Protein AF-A0A537GE78-F1 (afdb_monomer_lite)

Sequence (354 aa):
MATFVQSIPETVDPCTASPIGCSPSSPFVTCTGSITSPYSGDVIVPINGACTITAPASVHNVFVMTGANLTVVGATINGDLIGNYSQSITLRNANVYGWTGLYNVQATSISGSSLNTSGNLSISHDGCCSAMYGGGRGSFAMTNSTVTGQIENEVGHQTFFVGNHVTGRLEVESADQGSIIGNTVGSLDLDQNGVVVIASNTVNGIAKYGTNGWCGTGYNVILGGTQGICVGNVEVDVENTGSIPVKFVSAYMTNIPLAGNPSWQLASGHQVQCGAILSLTCSQLPIIIPVGDMAQITMGWTPPASSFPLPWNYIYFIFVSSHANFVDGYLYFSVGLGLPMQSRLENRICPPCW

Structure (mmCIF, N/CA/C/O backbone):
data_AF-A0A537GE78-F1
#
_entry.id   AF-A0A537GE78-F1
#
loop_
_atom_site.group_PDB
_atom_site.id
_atom_site.type_symbol
_atom_site.label_atom_id
_atom_site.label_alt_id
_atom_site.label_comp_id
_atom_site.label_asym_id
_atom_site.label_entity_id
_atom_site.label_seq_id
_atom_site.pdbx_PDB_ins_code
_atom_site.Cartn_x
_atom_site.Cartn_y
_atom_site.Cartn_z
_atom_site.occupancy
_atom_site.B_iso_or_equiv
_atom_site.auth_seq_id
_atom_site.auth_comp_id
_atom_site.auth_asym_id
_atom_site.auth_atom_id
_atom_site.pdbx_PDB_model_num
ATOM 1 N N . MET A 1 1 ? 17.482 -12.019 -12.889 1.00 28.39 1 MET A N 1
ATOM 2 C CA . MET A 1 1 ? 16.761 -11.762 -11.620 1.00 28.39 1 MET A CA 1
ATOM 3 C C . MET A 1 1 ? 16.759 -10.255 -11.450 1.00 28.39 1 MET A C 1
ATOM 5 O O . MET A 1 1 ? 17.837 -9.695 -11.500 1.00 28.39 1 MET A O 1
ATOM 9 N N . ALA A 1 2 ? 15.605 -9.584 -11.361 1.00 31.11 2 ALA A N 1
ATOM 10 C CA . ALA A 1 2 ? 15.611 -8.131 -11.173 1.00 31.11 2 ALA A CA 1
ATOM 11 C C . ALA A 1 2 ? 16.195 -7.823 -9.787 1.00 31.11 2 ALA A C 1
ATOM 13 O O . ALA A 1 2 ? 15.624 -8.245 -8.779 1.00 31.11 2 ALA A O 1
ATOM 14 N N . THR A 1 3 ? 17.350 -7.165 -9.732 1.00 36.16 3 THR A N 1
ATOM 15 C CA . THR A 1 3 ? 17.939 -6.696 -8.480 1.00 36.16 3 THR A CA 1
ATOM 16 C C . THR A 1 3 ? 17.330 -5.334 -8.177 1.00 36.16 3 THR A C 1
ATOM 18 O O . THR A 1 3 ? 17.593 -4.339 -8.844 1.00 36.16 3 THR A O 1
ATOM 21 N N . PHE A 1 4 ? 16.413 -5.304 -7.213 1.00 44.06 4 PHE A N 1
ATOM 22 C CA . PHE A 1 4 ? 15.790 -4.064 -6.766 1.00 44.06 4 PHE A CA 1
ATOM 23 C C . PHE A 1 4 ? 16.822 -3.210 -6.024 1.00 44.06 4 PHE A C 1
ATOM 25 O O . PHE A 1 4 ? 17.686 -3.745 -5.323 1.00 44.06 4 PHE A O 1
ATOM 32 N N . VAL A 1 5 ? 16.739 -1.884 -6.183 1.00 43.09 5 VAL A N 1
ATOM 33 C CA . VAL A 1 5 ? 17.577 -0.939 -5.433 1.00 43.09 5 VAL A CA 1
ATOM 34 C C . VAL A 1 5 ? 17.447 -1.266 -3.949 1.00 43.09 5 VAL A C 1
ATOM 36 O O . VAL A 1 5 ? 16.336 -1.378 -3.433 1.00 43.09 5 VAL A O 1
ATOM 39 N N . GLN A 1 6 ? 18.584 -1.449 -3.272 1.00 43.94 6 GLN A N 1
ATOM 40 C CA . GLN A 1 6 ? 18.608 -1.668 -1.833 1.00 43.94 6 GLN A CA 1
ATOM 41 C C . GLN A 1 6 ? 17.884 -0.496 -1.167 1.00 43.94 6 GLN A C 1
ATOM 43 O O . GLN A 1 6 ? 18.354 0.637 -1.255 1.00 43.94 6 GLN A O 1
ATOM 48 N N . SER A 1 7 ? 16.741 -0.779 -0.535 1.00 46.91 7 SER A N 1
ATOM 49 C CA . SER A 1 7 ? 16.023 0.208 0.269 1.00 46.91 7 SER A CA 1
ATOM 50 C C . SER A 1 7 ? 17.017 0.879 1.220 1.00 46.91 7 SER A C 1
ATOM 52 O O . SER A 1 7 ? 17.794 0.187 1.888 1.00 46.91 7 SER A O 1
ATOM 54 N N . ILE A 1 8 ? 17.029 2.211 1.222 1.00 52.94 8 ILE A N 1
ATOM 55 C CA . ILE A 1 8 ? 17.643 3.048 2.252 1.00 52.94 8 ILE A CA 1
ATOM 56 C C . ILE A 1 8 ? 16.473 3.438 3.155 1.00 52.94 8 ILE A C 1
ATOM 58 O O . ILE A 1 8 ? 15.866 4.472 2.885 1.00 52.94 8 ILE A O 1
ATOM 62 N N . PRO A 1 9 ? 16.053 2.582 4.106 1.00 53.72 9 PRO A N 1
ATOM 63 C CA . PRO A 1 9 ? 14.810 2.808 4.827 1.00 53.72 9 PRO A CA 1
ATOM 64 C C . PRO A 1 9 ? 14.870 4.166 5.509 1.00 53.72 9 PRO A C 1
ATOM 66 O O . PRO A 1 9 ? 15.888 4.465 6.153 1.00 53.72 9 PRO A O 1
ATOM 69 N N . GLU A 1 10 ? 13.796 4.945 5.439 1.00 59.66 10 GLU A N 1
ATOM 70 C CA . GLU A 1 10 ? 13.580 5.915 6.498 1.00 59.66 10 GLU A CA 1
ATOM 71 C C . GLU A 1 10 ? 13.459 5.168 7.841 1.00 59.66 10 GLU A C 1
ATOM 73 O O . GLU A 1 10 ? 13.210 3.955 7.921 1.00 59.66 10 GLU A O 1
ATOM 78 N N . THR A 1 11 ? 13.783 5.856 8.935 1.00 65.56 11 THR A N 1
ATOM 79 C CA . THR A 1 11 ? 13.764 5.231 10.257 1.00 65.56 11 THR A CA 1
ATOM 80 C C . THR A 1 11 ? 12.320 4.913 10.627 1.00 65.56 11 THR A C 1
ATOM 82 O O . THR A 1 11 ? 11.545 5.814 10.909 1.00 65.56 11 THR A O 1
ATOM 85 N N . VAL A 1 12 ? 11.969 3.624 10.664 1.00 76.00 12 VAL A N 1
ATOM 86 C CA . VAL A 1 12 ? 10.661 3.173 11.162 1.00 76.00 12 VAL A CA 1
ATOM 87 C C . VAL A 1 12 ? 10.503 3.622 12.610 1.00 76.00 12 VAL A C 1
ATOM 89 O O . VAL A 1 12 ? 11.295 3.232 13.479 1.00 76.00 12 VAL A O 1
ATOM 92 N N . ASP A 1 13 ? 9.457 4.396 12.877 1.00 78.88 13 ASP A N 1
ATOM 93 C CA . ASP A 1 13 ? 9.201 4.915 14.206 1.00 78.88 13 ASP A CA 1
ATOM 94 C C . ASP A 1 13 ? 8.871 3.777 15.180 1.00 78.88 13 ASP A C 1
ATOM 96 O O . ASP A 1 13 ? 8.104 2.854 14.869 1.00 78.88 13 ASP A O 1
ATOM 100 N N . PRO A 1 14 ? 9.431 3.802 16.402 1.00 84.06 14 PRO A N 1
ATOM 101 C CA . PRO A 1 14 ? 9.004 2.880 17.433 1.00 84.06 14 PRO A CA 1
ATOM 102 C C . PRO A 1 14 ? 7.587 3.250 17.869 1.00 84.06 14 PRO A C 1
ATOM 104 O O . PRO A 1 14 ? 7.227 4.419 17.941 1.00 84.06 14 PRO A O 1
ATOM 107 N N . CYS A 1 15 ? 6.806 2.264 18.304 1.00 85.06 15 CYS A N 1
ATOM 108 C CA . CYS A 1 15 ? 5.470 2.521 18.841 1.00 85.06 15 CYS A CA 1
ATOM 109 C C . CYS A 1 15 ? 5.464 3.519 20.026 1.00 85.06 15 CYS A C 1
ATOM 111 O O . CYS A 1 15 ? 4.465 4.182 20.282 1.00 85.06 15 CYS A O 1
ATOM 113 N N . THR A 1 16 ? 6.584 3.692 20.736 1.00 82.94 16 THR A N 1
ATOM 114 C CA . THR A 1 16 ? 6.727 4.720 21.782 1.00 82.94 16 THR A CA 1
ATOM 115 C C . THR A 1 16 ? 6.693 6.158 21.256 1.00 82.94 16 THR A C 1
ATOM 117 O O . THR A 1 16 ? 6.576 7.073 22.063 1.00 82.94 16 THR A O 1
ATOM 120 N N . ALA A 1 17 ? 6.808 6.365 19.942 1.00 72.88 17 ALA A N 1
ATOM 121 C CA . ALA A 1 17 ? 6.552 7.647 19.290 1.00 72.88 17 ALA A CA 1
ATOM 122 C C . ALA A 1 17 ? 5.046 7.972 19.219 1.00 72.88 17 ALA A C 1
ATOM 124 O O . ALA A 1 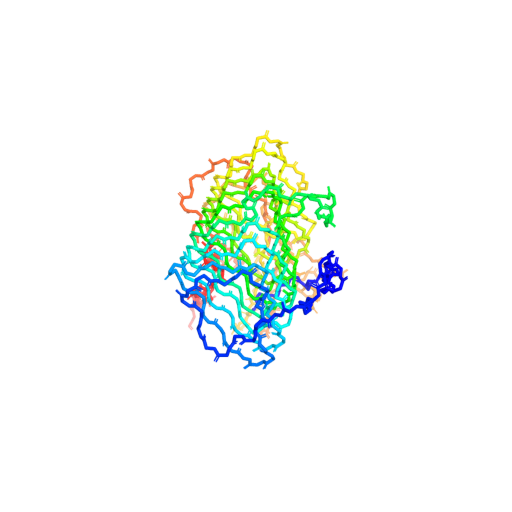17 ? 4.680 9.131 19.044 1.00 72.88 17 ALA A O 1
ATOM 125 N N . SER A 1 18 ? 4.171 6.975 19.412 1.00 74.81 18 SER A N 1
ATOM 126 C CA . SER A 1 18 ? 2.726 7.179 19.514 1.00 74.81 18 SER A CA 1
ATOM 127 C C . SER A 1 18 ? 2.382 8.064 20.719 1.00 74.81 18 SER A C 1
ATOM 129 O O . SER A 1 18 ? 2.792 7.746 21.842 1.00 74.81 18 SER A O 1
ATOM 131 N N . PRO A 1 19 ? 1.544 9.101 20.553 1.00 67.88 19 PRO A N 1
ATOM 132 C CA . PRO A 1 19 ? 1.126 9.966 21.657 1.00 67.88 19 PRO A CA 1
ATOM 133 C C . PRO A 1 19 ? 0.269 9.242 22.705 1.00 67.88 19 PRO A C 1
ATOM 135 O O . PRO A 1 19 ? 0.183 9.701 23.843 1.00 67.88 19 PRO A O 1
ATOM 138 N N . ILE A 1 20 ? -0.338 8.107 22.350 1.00 75.06 20 ILE A N 1
ATOM 139 C CA . ILE A 1 20 ? -1.144 7.281 23.264 1.00 75.06 20 ILE A CA 1
ATOM 140 C C . ILE A 1 20 ? -0.394 6.042 23.778 1.00 75.06 20 ILE A C 1
ATOM 142 O O . ILE A 1 20 ? -0.922 5.284 24.592 1.00 75.06 20 ILE A O 1
ATOM 146 N N . GLY A 1 21 ? 0.848 5.839 23.328 1.00 83.19 21 GLY A N 1
ATOM 147 C CA . GLY A 1 21 ? 1.692 4.712 23.708 1.00 83.19 21 GLY A CA 1
ATOM 148 C C . GLY A 1 21 ? 1.269 3.362 23.113 1.00 83.19 21 GLY A C 1
ATOM 149 O O . GLY A 1 21 ? 0.445 3.269 22.206 1.00 83.19 21 GLY A O 1
ATOM 150 N N . CYS A 1 22 ? 1.881 2.294 23.633 1.00 85.38 22 CYS A N 1
ATOM 151 C CA . CYS A 1 22 ? 1.780 0.928 23.091 1.00 85.38 22 CYS A CA 1
ATOM 152 C C . CYS A 1 22 ? 0.918 -0.027 23.909 1.00 85.38 22 CYS A C 1
ATOM 154 O O . CYS A 1 22 ? 0.794 -1.198 23.552 1.00 85.38 22 CYS A O 1
ATOM 156 N N . SER A 1 23 ? 0.386 0.448 25.029 1.00 85.62 23 SER A N 1
ATOM 157 C CA . SER A 1 23 ? -0.327 -0.372 25.998 1.00 85.62 23 SER A CA 1
ATOM 158 C C . SER A 1 23 ? -1.503 0.418 26.560 1.00 85.62 23 SER A C 1
ATOM 160 O O . SER A 1 23 ? -1.345 1.611 26.827 1.00 85.62 23 SER A O 1
ATOM 162 N N . PRO A 1 24 ? -2.648 -0.235 26.809 1.00 87.06 24 PRO A N 1
ATOM 163 C CA . PRO A 1 24 ? -3.790 0.423 27.422 1.00 87.06 24 PRO A CA 1
ATOM 164 C C . PRO A 1 24 ? -3.502 0.818 28.868 1.00 87.06 24 PRO A C 1
ATOM 166 O O . PRO A 1 24 ? -2.789 0.122 29.602 1.00 87.06 24 PRO A O 1
ATOM 169 N N . SER A 1 25 ? -4.148 1.895 29.309 1.00 84.12 25 SER A N 1
ATOM 170 C CA . SER A 1 25 ? -4.273 2.191 30.735 1.00 84.12 25 SER A CA 1
ATOM 171 C C . SER A 1 25 ? -5.348 1.299 31.369 1.00 84.12 25 SER A C 1
ATOM 173 O O . SER A 1 25 ? -6.340 0.950 30.734 1.00 84.12 25 SER A O 1
ATOM 175 N N . SER A 1 26 ? -5.146 0.876 32.620 1.00 80.62 26 SER A N 1
ATOM 176 C CA . SER A 1 26 ? -6.171 0.116 33.349 1.00 80.62 26 SER A CA 1
ATOM 177 C C . SER A 1 26 ? -7.354 1.033 33.695 1.00 80.62 26 SER A C 1
ATOM 179 O O . SER A 1 26 ? -7.109 2.143 34.175 1.00 80.62 26 SER A O 1
ATOM 181 N N . PRO A 1 27 ? -8.617 0.591 33.528 1.00 87.06 27 PRO A N 1
ATOM 182 C CA . PRO A 1 27 ? -9.054 -0.773 33.212 1.00 87.06 27 PRO A CA 1
ATOM 183 C C . PRO A 1 27 ? -9.155 -1.079 31.706 1.00 87.06 27 PRO A C 1
ATOM 185 O O . PRO A 1 27 ? -9.644 -0.272 30.922 1.00 87.06 27 PRO A O 1
ATOM 188 N N . PHE A 1 28 ? -8.796 -2.308 31.325 1.00 93.00 28 PHE A N 1
ATOM 189 C CA . PHE A 1 28 ? -8.957 -2.844 29.968 1.00 93.00 28 PHE A CA 1
ATOM 190 C C . PHE A 1 28 ? -9.430 -4.304 29.999 1.00 93.00 28 PHE A C 1
ATOM 192 O O . PHE A 1 28 ? -9.302 -4.986 31.019 1.00 93.00 28 PHE A O 1
ATOM 199 N N . VAL A 1 29 ? -9.952 -4.802 28.874 1.00 95.38 29 VAL A N 1
ATOM 200 C CA . VAL A 1 29 ? -10.306 -6.218 28.694 1.00 95.38 29 VAL A CA 1
ATOM 201 C C . VAL A 1 29 ? -9.302 -6.913 27.785 1.00 95.38 29 VAL A C 1
ATOM 203 O O . VAL A 1 29 ? -8.950 -6.406 26.721 1.00 95.38 29 VAL A O 1
ATOM 206 N N . THR A 1 30 ? -8.867 -8.106 28.178 1.00 96.94 30 THR A N 1
ATOM 207 C CA . THR A 1 30 ? -8.080 -8.981 27.306 1.00 96.94 30 THR A CA 1
ATOM 208 C C . THR A 1 30 ? -9.012 -9.771 26.396 1.00 96.94 30 THR A C 1
ATOM 210 O O . THR A 1 30 ? -9.811 -10.577 26.870 1.00 96.94 30 THR A O 1
ATOM 213 N N . CYS A 1 31 ? -8.899 -9.576 25.086 1.00 97.44 31 CYS A N 1
ATOM 214 C CA . CYS A 1 31 ? -9.654 -10.333 24.097 1.00 97.44 31 CYS A CA 1
ATOM 215 C C . CYS A 1 31 ? -8.863 -11.566 23.635 1.00 97.44 31 CYS A C 1
ATOM 217 O O . CYS A 1 31 ? -7.865 -11.442 22.930 1.00 97.44 31 CYS A O 1
ATOM 219 N N . THR A 1 32 ? -9.326 -12.759 24.009 1.00 93.50 32 THR A N 1
ATOM 220 C CA . THR A 1 32 ? -8.745 -14.065 23.621 1.00 93.50 32 THR A CA 1
ATOM 221 C C . THR A 1 32 ? -9.647 -14.872 22.682 1.00 93.50 32 THR A C 1
ATOM 223 O O . THR A 1 32 ? -9.489 -16.082 22.538 1.00 93.50 32 THR A O 1
ATOM 226 N N . GLY A 1 33 ? -10.626 -14.216 22.062 1.00 94.31 33 GLY A N 1
ATOM 227 C CA . GLY A 1 33 ? -11.604 -14.861 21.195 1.00 94.31 33 GLY A CA 1
ATOM 228 C C . GLY A 1 33 ? -12.373 -13.827 20.394 1.00 94.31 33 GLY A C 1
ATOM 229 O O . GLY A 1 33 ? -11.896 -13.362 19.361 1.00 94.31 33 GLY A O 1
ATOM 230 N N . SER A 1 34 ? -13.555 -13.438 20.872 1.00 97.00 34 SER A N 1
ATOM 231 C CA . SER A 1 34 ? -14.404 -12.486 20.159 1.00 97.00 34 SER A CA 1
ATOM 232 C C . SER A 1 34 ? -15.109 -11.485 21.062 1.00 97.00 34 SER A C 1
ATOM 234 O O . SER A 1 34 ? -15.558 -11.842 22.150 1.00 97.00 34 SER A O 1
ATOM 236 N N . ILE A 1 35 ? -15.302 -10.272 20.550 1.00 97.44 35 ILE A N 1
ATOM 237 C CA . ILE A 1 35 ? -16.200 -9.260 21.109 1.00 97.44 35 ILE A CA 1
ATOM 238 C C . ILE A 1 35 ? -17.324 -9.036 20.095 1.00 97.44 35 ILE A C 1
ATOM 240 O O . ILE A 1 35 ? -17.080 -8.606 18.967 1.00 97.44 35 ILE A O 1
ATOM 244 N N . THR A 1 36 ? -18.556 -9.352 20.488 1.00 97.19 36 THR A N 1
ATOM 245 C CA . THR A 1 36 ? -19.757 -9.222 19.638 1.00 97.19 36 THR A CA 1
ATOM 246 C C . THR A 1 36 ? -20.801 -8.263 20.209 1.00 97.19 36 THR A C 1
ATOM 248 O O . THR A 1 36 ? -21.785 -7.950 19.544 1.00 97.19 36 THR A O 1
ATOM 251 N N . SER A 1 37 ? -20.581 -7.755 21.422 1.00 96.19 37 SER A N 1
ATOM 252 C CA . SER A 1 37 ? -21.420 -6.755 22.081 1.00 96.19 37 SER A CA 1
ATOM 253 C C . SER A 1 37 ? -20.623 -5.481 22.374 1.00 96.19 37 SER A C 1
ATOM 255 O O . SER A 1 37 ? -19.409 -5.567 22.569 1.00 96.19 37 SER A O 1
ATOM 257 N N . PRO A 1 38 ? -21.277 -4.308 22.447 1.00 95.62 38 PRO A N 1
ATOM 258 C CA . PRO A 1 38 ? -20.632 -3.068 22.867 1.00 95.62 38 PRO A CA 1
ATOM 259 C C . PRO A 1 38 ? -19.874 -3.205 24.192 1.00 95.62 38 PRO A C 1
ATOM 261 O O . PRO A 1 38 ? -20.371 -3.808 25.144 1.00 95.62 38 PRO A O 1
ATOM 264 N N . TYR A 1 39 ? -18.684 -2.617 24.252 1.00 93.19 39 TYR A N 1
ATOM 265 C CA . TYR A 1 39 ? -17.830 -2.558 25.431 1.00 93.19 39 TYR A CA 1
ATOM 266 C C . TYR A 1 39 ? -17.149 -1.189 25.481 1.00 93.19 39 TYR A C 1
ATOM 268 O O . TYR A 1 39 ? -16.447 -0.805 24.559 1.00 93.19 39 TYR A O 1
ATOM 276 N N . SER A 1 40 ? -17.359 -0.417 26.542 1.00 89.31 40 SER A N 1
ATOM 277 C CA . SER A 1 40 ? -16.912 0.983 26.593 1.00 89.31 40 SER A CA 1
ATOM 278 C C . SER A 1 40 ? -15.444 1.175 26.983 1.00 89.31 40 SER A C 1
ATOM 280 O O . SER A 1 40 ? -14.990 2.312 27.032 1.00 89.31 40 SER A O 1
ATOM 282 N N . GLY A 1 41 ? -14.727 0.105 27.334 1.00 91.38 41 GLY A N 1
ATOM 283 C CA . GLY A 1 41 ? -13.333 0.180 27.767 1.00 91.38 41 GLY A CA 1
ATOM 284 C C . GLY A 1 41 ? -12.335 -0.144 26.658 1.00 91.38 41 GLY A C 1
ATOM 285 O O . GLY A 1 41 ? -12.704 -0.528 25.543 1.00 91.38 41 GLY A O 1
ATOM 286 N N . ASP A 1 42 ? -11.057 -0.049 27.014 1.00 95.62 42 ASP A N 1
ATOM 287 C CA . ASP A 1 42 ? -9.948 -0.420 26.141 1.00 95.62 42 ASP A CA 1
ATOM 288 C C . ASP A 1 42 ? -9.843 -1.943 26.002 1.00 95.62 42 ASP A C 1
ATOM 290 O O . ASP A 1 42 ? -10.098 -2.701 26.946 1.00 95.62 42 ASP A O 1
ATOM 294 N N . VAL A 1 43 ? -9.446 -2.399 24.819 1.00 97.06 43 VAL A N 1
ATOM 295 C CA . VAL A 1 43 ? -9.242 -3.812 24.494 1.00 97.06 43 VAL A CA 1
ATOM 296 C C . VAL A 1 43 ? -7.762 -4.059 24.250 1.00 97.06 43 VAL A C 1
ATOM 298 O O . VAL A 1 43 ? -7.139 -3.368 23.449 1.00 97.06 43 VAL A O 1
ATOM 301 N N . ILE A 1 44 ? -7.214 -5.095 24.879 1.00 97.50 44 ILE A N 1
ATOM 302 C CA . ILE A 1 44 ? -5.898 -5.634 24.541 1.00 97.50 44 ILE A CA 1
ATOM 303 C C . ILE A 1 44 ? -6.050 -7.005 23.888 1.00 97.50 44 ILE A C 1
ATOM 305 O O . ILE A 1 44 ? -6.717 -7.897 24.418 1.00 97.50 44 ILE A O 1
ATOM 309 N N . VAL A 1 45 ? -5.415 -7.198 22.737 1.00 98.12 45 VAL A N 1
ATOM 310 C CA . VAL A 1 45 ? -5.194 -8.528 22.165 1.00 98.12 45 VAL A CA 1
ATOM 311 C C . VAL A 1 45 ? -3.846 -9.010 22.694 1.00 98.12 45 VAL A C 1
ATOM 313 O O . VAL A 1 45 ? -2.831 -8.388 22.383 1.00 98.12 45 VAL A O 1
ATOM 316 N N . PRO A 1 46 ? -3.803 -10.061 23.529 1.00 96.88 46 PRO A N 1
ATOM 317 C CA . PRO A 1 46 ? -2.584 -10.445 24.231 1.00 96.88 46 PRO A CA 1
ATOM 318 C C . PRO A 1 46 ? -1.524 -10.982 23.266 1.00 96.88 46 PRO A C 1
ATOM 320 O O . PRO A 1 46 ? -1.834 -11.359 22.138 1.00 96.88 46 PRO A O 1
ATOM 323 N N . ILE A 1 47 ? -0.275 -11.051 23.734 1.00 97.00 47 ILE A N 1
ATOM 324 C CA . ILE A 1 47 ? 0.866 -11.580 22.971 1.00 97.00 47 ILE A CA 1
ATOM 325 C C . ILE A 1 47 ? 0.528 -12.962 22.398 1.00 97.00 47 ILE A C 1
ATOM 327 O O . ILE A 1 47 ? 0.051 -13.831 23.129 1.00 97.00 47 ILE A O 1
ATOM 331 N N . ASN A 1 48 ? 0.779 -13.157 21.099 1.00 97.19 48 ASN A N 1
ATOM 332 C CA . ASN A 1 48 ? 0.442 -14.371 20.337 1.00 97.19 48 ASN A CA 1
ATOM 333 C C . ASN A 1 48 ? -1.047 -14.774 20.389 1.00 97.19 48 ASN A C 1
ATOM 335 O O . ASN A 1 48 ? -1.408 -15.897 20.039 1.00 97.19 48 ASN A O 1
ATOM 339 N N . GLY A 1 49 ? -1.916 -13.877 20.853 1.00 97.62 49 GLY A N 1
ATOM 340 C CA . GLY A 1 49 ? -3.351 -14.080 20.936 1.00 97.62 49 GLY A CA 1
ATOM 341 C C . GLY A 1 49 ? -4.064 -13.758 19.629 1.00 97.62 49 GLY A C 1
ATOM 342 O O . GLY A 1 49 ? -3.482 -13.270 18.659 1.00 97.62 49 GLY A O 1
ATOM 343 N N . ALA A 1 50 ? -5.368 -13.999 19.621 1.00 97.94 50 ALA A N 1
ATOM 344 C CA . ALA A 1 50 ? -6.241 -13.598 18.533 1.00 97.94 50 ALA A CA 1
ATOM 345 C C . ALA A 1 50 ? -7.520 -12.975 19.092 1.00 97.94 50 ALA A C 1
ATOM 347 O O . ALA A 1 50 ? -8.059 -13.441 20.098 1.00 97.94 50 ALA A O 1
ATOM 348 N N . CYS A 1 51 ? -8.005 -11.935 18.421 1.00 98.56 51 CYS A N 1
ATOM 349 C CA . CYS A 1 51 ? -9.272 -11.292 18.729 1.00 98.56 51 CYS A CA 1
ATOM 350 C C . CYS A 1 51 ? -10.056 -11.004 17.452 1.00 98.56 51 CYS A C 1
ATOM 352 O O . CYS A 1 51 ? -9.511 -10.481 16.479 1.00 98.56 51 CYS A O 1
ATOM 354 N N . THR A 1 52 ? -11.355 -11.296 17.480 1.00 98.56 52 THR A N 1
ATOM 355 C CA . THR A 1 52 ? -12.304 -10.873 16.448 1.00 98.56 52 THR A CA 1
ATOM 356 C C . THR A 1 52 ? -13.349 -9.931 17.039 1.00 98.56 52 THR A C 1
ATOM 358 O O . THR A 1 52 ? -14.085 -10.312 17.945 1.00 98.56 52 THR A O 1
ATOM 361 N N . ILE A 1 53 ? -13.465 -8.714 16.515 1.00 98.50 53 ILE A N 1
ATOM 362 C CA . ILE A 1 53 ? -14.481 -7.738 16.927 1.00 98.50 53 ILE A CA 1
ATOM 363 C C . ILE A 1 53 ? -15.492 -7.611 15.789 1.00 98.50 53 ILE A C 1
ATOM 365 O O . ILE A 1 53 ? -15.150 -7.175 14.693 1.00 98.50 53 ILE A O 1
ATOM 369 N N . THR A 1 54 ? -16.730 -8.044 16.016 1.00 98.12 54 THR A N 1
ATOM 370 C CA . THR A 1 54 ? -17.757 -8.105 14.959 1.00 98.12 54 THR A CA 1
ATOM 371 C C . THR A 1 54 ? -18.952 -7.242 15.314 1.00 98.12 54 THR A C 1
ATOM 373 O O . THR A 1 54 ? -19.347 -7.179 16.478 1.00 98.12 54 THR A O 1
ATOM 376 N N . ALA A 1 55 ? -19.546 -6.592 14.311 1.00 93.69 55 ALA A N 1
ATOM 377 C CA . ALA A 1 55 ? -20.787 -5.843 14.467 1.00 93.69 55 ALA A CA 1
ATOM 378 C C . ALA A 1 55 ? -21.853 -6.662 15.233 1.00 93.69 55 ALA A C 1
ATOM 380 O O . ALA A 1 55 ? -21.973 -7.869 15.002 1.00 93.69 55 ALA A O 1
ATOM 381 N N . PRO A 1 56 ? -22.649 -6.033 16.116 1.00 94.94 56 PRO A N 1
ATOM 382 C CA . PRO A 1 56 ? -22.726 -4.596 16.392 1.00 94.94 56 PRO A CA 1
ATOM 383 C C . PRO A 1 56 ? -21.751 -4.120 17.486 1.00 94.94 56 PRO A C 1
ATOM 385 O O . PRO A 1 56 ? -22.002 -3.091 18.112 1.00 94.94 56 PRO A O 1
ATOM 388 N N . ALA A 1 57 ? -20.674 -4.862 17.775 1.00 95.88 57 ALA A N 1
ATOM 389 C CA . ALA A 1 57 ? -19.712 -4.449 18.789 1.00 95.88 57 ALA A CA 1
ATOM 390 C C . ALA A 1 57 ? -19.145 -3.051 18.506 1.00 95.88 57 ALA A C 1
ATOM 392 O O . ALA A 1 57 ? -18.810 -2.694 17.373 1.00 95.88 57 ALA A O 1
ATOM 393 N N . SER A 1 58 ? -18.996 -2.287 19.581 1.00 96.62 58 SER A N 1
ATOM 394 C CA . SER A 1 58 ? -18.292 -1.015 19.598 1.00 96.62 58 SER A CA 1
ATOM 395 C C . SER A 1 58 ? -17.353 -1.006 20.796 1.00 96.62 58 SER A C 1
ATOM 397 O O . SER A 1 58 ? -17.818 -1.252 21.910 1.00 96.62 58 SER A O 1
ATOM 399 N N . VAL A 1 59 ? -16.070 -0.744 20.575 1.00 96.62 59 VAL A N 1
ATOM 400 C CA . VAL A 1 59 ? -15.029 -0.718 21.618 1.00 96.62 59 VAL A CA 1
ATOM 401 C C . VAL A 1 59 ? -14.417 0.675 21.740 1.00 96.62 59 VAL A C 1
ATOM 403 O O . VAL A 1 59 ? -14.704 1.523 20.893 1.00 96.62 59 VAL A O 1
ATOM 406 N N . HIS A 1 60 ? -13.636 0.955 22.786 1.00 94.50 60 HIS A N 1
ATOM 407 C CA . HIS A 1 60 ? -12.884 2.211 22.873 1.00 94.50 60 HIS A CA 1
ATOM 408 C C . HIS A 1 60 ? -11.571 2.100 22.085 1.00 94.50 60 HIS A C 1
ATOM 410 O O . HIS A 1 60 ? -11.639 1.987 20.862 1.00 94.50 60 HIS A O 1
ATOM 416 N N . ASN A 1 61 ? -10.411 2.089 22.745 1.00 95.06 61 ASN A N 1
ATOM 417 C CA . ASN A 1 61 ? -9.125 1.844 22.096 1.00 95.06 61 ASN A CA 1
ATOM 418 C C . ASN A 1 61 ? -8.874 0.342 21.918 1.00 95.06 61 ASN A C 1
ATOM 420 O O . ASN A 1 61 ? -9.328 -0.475 22.727 1.00 95.06 61 ASN A O 1
ATOM 424 N N . VAL A 1 62 ? -8.100 -0.030 20.899 1.00 97.06 62 VAL A N 1
ATOM 425 C CA . VAL A 1 62 ? -7.647 -1.412 20.685 1.00 97.06 62 VAL A CA 1
ATOM 426 C C . VAL A 1 62 ? -6.130 -1.456 20.565 1.00 97.06 62 VAL A C 1
ATOM 428 O O . VAL A 1 62 ? -5.553 -0.819 19.690 1.00 97.06 62 VAL A O 1
ATOM 431 N N . PHE A 1 63 ? -5.496 -2.268 21.407 1.00 97.38 63 PHE A N 1
ATOM 432 C CA . PHE A 1 63 ? -4.053 -2.496 21.427 1.00 97.38 63 PHE A CA 1
ATOM 433 C C . PHE A 1 63 ? -3.758 -3.948 21.048 1.00 97.38 63 PHE A C 1
ATOM 435 O O . PHE A 1 63 ? -4.192 -4.881 21.725 1.00 97.38 63 PHE A O 1
ATOM 442 N N . VAL A 1 64 ? -3.026 -4.159 19.959 1.00 97.44 64 VAL A N 1
ATOM 443 C CA . VAL A 1 64 ? -2.694 -5.479 19.415 1.00 97.44 64 VAL A CA 1
ATOM 444 C C . VAL A 1 64 ? -1.224 -5.760 19.690 1.00 97.44 64 VAL A C 1
ATOM 446 O O . VAL A 1 64 ? -0.334 -5.134 19.115 1.00 97.44 64 VAL A O 1
ATOM 449 N N . MET A 1 65 ? -0.961 -6.695 20.599 1.00 96.38 65 MET A N 1
ATOM 450 C CA . MET A 1 65 ? 0.393 -6.950 21.090 1.00 96.38 65 MET A CA 1
ATOM 451 C C . MET A 1 65 ? 1.223 -7.797 20.115 1.00 96.38 65 MET A C 1
ATOM 453 O O . MET A 1 65 ? 0.748 -8.260 19.074 1.00 96.38 65 MET A O 1
ATOM 457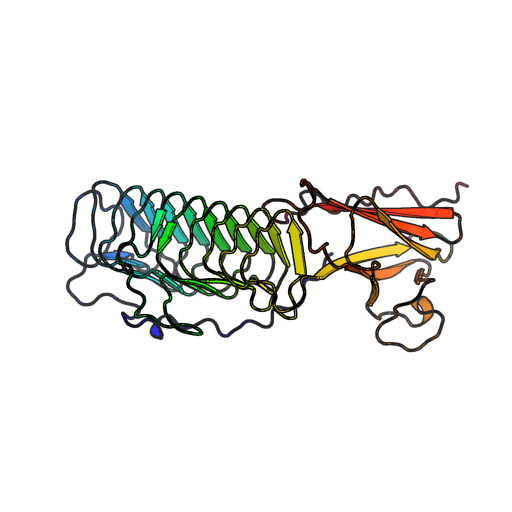 N N . THR A 1 66 ? 2.485 -8.021 20.480 1.00 96.19 66 THR A N 1
ATOM 458 C CA . THR A 1 66 ? 3.451 -8.790 19.692 1.00 96.19 66 THR A CA 1
ATOM 459 C C . THR A 1 66 ? 2.918 -10.166 19.291 1.00 96.19 66 THR A C 1
ATOM 461 O O . THR A 1 66 ? 2.379 -10.900 20.121 1.00 96.19 66 THR A O 1
ATOM 464 N N . GLY A 1 67 ? 3.059 -10.516 18.011 1.00 96.69 67 GLY A N 1
ATOM 465 C CA . GLY A 1 67 ? 2.618 -11.792 17.438 1.00 96.69 67 GLY A CA 1
ATOM 466 C C . GLY A 1 67 ? 1.099 -12.002 17.414 1.00 96.69 67 GLY A C 1
ATOM 467 O O . GLY A 1 67 ? 0.633 -13.053 16.981 1.00 96.69 67 GLY A O 1
ATOM 468 N N . ALA A 1 68 ? 0.308 -11.029 17.874 1.00 98.00 68 ALA A N 1
ATOM 469 C CA . ALA A 1 68 ? -1.137 -11.164 17.969 1.00 98.00 68 ALA A CA 1
ATOM 470 C C . ALA A 1 68 ? -1.849 -10.891 16.635 1.00 98.00 68 ALA A C 1
ATOM 472 O O . ALA A 1 68 ? -1.296 -10.259 15.731 1.00 98.00 68 ALA A O 1
ATOM 473 N N . ASN A 1 69 ? -3.095 -11.354 16.529 1.00 98.25 69 ASN A N 1
ATOM 474 C CA . ASN A 1 69 ? -3.944 -11.185 15.351 1.00 98.25 69 ASN A CA 1
ATOM 475 C C . ASN A 1 69 ? -5.243 -10.466 15.723 1.00 98.25 69 ASN A C 1
ATOM 477 O O . ASN A 1 69 ? -5.970 -10.914 16.613 1.00 98.25 69 ASN A O 1
ATOM 481 N N . LEU A 1 70 ? -5.571 -9.389 15.015 1.00 98.69 70 LEU A N 1
ATOM 482 C CA . LEU A 1 70 ? -6.853 -8.697 15.145 1.00 98.69 70 LEU A CA 1
ATOM 483 C C . LEU A 1 70 ? -7.642 -8.799 13.842 1.00 98.69 70 LEU A C 1
ATOM 485 O O . LEU A 1 70 ? -7.128 -8.502 12.767 1.00 98.69 70 LEU A O 1
ATOM 489 N N . THR A 1 71 ? -8.919 -9.157 13.944 1.00 98.75 71 THR A N 1
ATOM 490 C CA . THR A 1 71 ? -9.885 -9.029 12.849 1.00 98.75 71 THR A CA 1
ATOM 491 C C . THR A 1 71 ? -11.080 -8.198 13.305 1.00 98.75 71 THR A C 1
ATOM 493 O O . THR A 1 71 ? -11.728 -8.533 14.292 1.00 98.75 71 THR A O 1
ATOM 496 N N . VAL A 1 72 ? -11.405 -7.129 12.583 1.00 98.69 72 VAL A N 1
ATOM 497 C CA . VAL A 1 72 ? -12.571 -6.275 12.845 1.00 98.69 72 VAL A CA 1
ATOM 498 C C . VAL A 1 72 ? -13.503 -6.331 11.642 1.00 98.69 72 VAL A C 1
ATOM 500 O O . VAL A 1 72 ? -13.079 -6.045 10.522 1.00 98.69 72 VAL A O 1
ATOM 503 N N . VAL A 1 73 ? -14.766 -6.710 11.853 1.00 98.56 73 VAL A N 1
ATOM 504 C CA . VAL A 1 73 ? -15.754 -6.887 10.774 1.00 98.56 73 VAL A CA 1
ATOM 505 C C . VAL A 1 73 ? -17.027 -6.110 11.082 1.00 98.56 73 VAL A C 1
ATOM 507 O O . VAL A 1 73 ? -17.786 -6.485 11.975 1.00 98.56 73 VAL A O 1
ATOM 510 N N . GLY A 1 74 ? -17.275 -5.024 10.348 1.00 97.94 74 GLY A N 1
ATOM 511 C CA . GLY A 1 74 ? -18.473 -4.190 10.510 1.00 97.94 74 GLY A CA 1
ATOM 512 C C . GLY A 1 74 ? -18.552 -3.396 11.824 1.00 97.94 74 GLY A C 1
ATOM 513 O O . GLY A 1 74 ? -19.515 -2.664 12.030 1.00 97.94 74 GLY A O 1
ATOM 514 N N . ALA A 1 75 ? -17.602 -3.593 12.742 1.00 98.00 75 ALA A N 1
ATOM 515 C CA . ALA A 1 75 ? -17.610 -3.033 14.090 1.00 98.00 75 ALA A CA 1
ATOM 516 C C . ALA A 1 75 ? -16.944 -1.651 14.156 1.00 98.00 75 ALA A C 1
ATOM 518 O O . ALA A 1 75 ? -16.232 -1.239 13.234 1.00 98.00 75 ALA A O 1
ATOM 519 N N . THR A 1 76 ? -17.148 -0.967 15.284 1.00 98.00 76 THR A N 1
ATOM 520 C CA . THR A 1 76 ? -16.590 0.367 15.540 1.00 98.00 76 THR A CA 1
ATOM 521 C C . THR A 1 76 ? -15.537 0.337 16.649 1.00 98.00 76 THR A C 1
ATOM 523 O O . THR A 1 76 ? -15.779 -0.180 17.738 1.00 98.00 76 THR A O 1
ATOM 526 N N . ILE A 1 77 ? -14.386 0.947 16.393 1.00 97.69 77 ILE A N 1
ATOM 527 C CA . ILE A 1 77 ? -13.391 1.351 17.389 1.00 97.69 77 ILE A CA 1
ATOM 528 C C . ILE A 1 77 ? -13.601 2.855 17.600 1.00 97.69 77 ILE A C 1
ATOM 530 O O . ILE A 1 77 ? -13.340 3.649 16.701 1.00 97.69 77 ILE A O 1
ATOM 534 N N . ASN A 1 78 ? -14.163 3.248 18.745 1.00 96.25 78 ASN A N 1
ATOM 535 C CA . ASN A 1 78 ? -14.487 4.652 19.043 1.00 96.25 78 ASN A CA 1
ATOM 536 C C . ASN A 1 78 ? -13.253 5.480 19.418 1.00 96.25 78 ASN A C 1
ATOM 538 O O . ASN A 1 78 ? -13.328 6.706 19.423 1.00 96.25 78 ASN A O 1
ATOM 542 N N . GLY A 1 79 ? -12.155 4.816 19.770 1.00 93.38 79 GLY A N 1
ATOM 543 C CA . GLY A 1 79 ? -10.868 5.443 20.022 1.00 93.38 79 GLY A CA 1
ATOM 544 C C . GLY A 1 79 ? -9.854 5.073 18.948 1.00 93.38 79 GLY A C 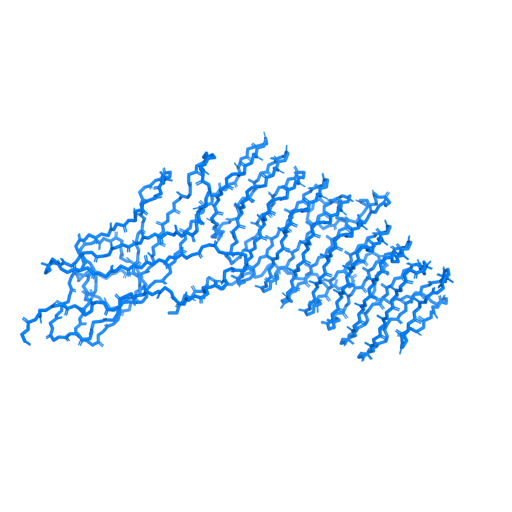1
ATOM 545 O O . GLY A 1 79 ? -10.188 4.955 17.765 1.00 93.38 79 GLY A O 1
ATOM 546 N N . ASP A 1 80 ? -8.624 4.875 19.391 1.00 93.31 80 ASP A N 1
ATOM 547 C CA . ASP A 1 80 ? -7.468 4.615 18.549 1.00 93.31 80 ASP A CA 1
ATOM 548 C C . ASP A 1 80 ? -7.208 3.109 18.370 1.00 93.31 80 ASP A C 1
ATOM 550 O O . ASP A 1 80 ? -7.581 2.272 19.203 1.00 93.31 80 ASP A O 1
ATOM 554 N N . LEU A 1 81 ? -6.529 2.758 17.279 1.00 95.94 81 LEU A N 1
ATOM 555 C CA . LEU A 1 81 ? -6.071 1.400 16.986 1.00 95.94 81 LEU A CA 1
ATOM 556 C C . LEU A 1 81 ? -4.544 1.363 16.937 1.00 95.94 81 LEU A C 1
ATOM 558 O O . LEU A 1 81 ? -3.943 1.941 16.036 1.00 95.94 81 LEU A O 1
ATOM 562 N N . ILE A 1 82 ? -3.926 0.621 17.855 1.00 95.06 82 ILE A N 1
ATOM 563 C CA . ILE A 1 82 ? -2.474 0.437 17.919 1.00 95.06 82 ILE A CA 1
ATOM 564 C C . ILE A 1 82 ? -2.112 -1.024 17.664 1.00 95.06 82 ILE A C 1
ATOM 566 O O . ILE A 1 82 ? -2.493 -1.908 18.429 1.00 95.06 82 ILE A O 1
ATOM 570 N N . GLY A 1 83 ? -1.335 -1.282 16.617 1.00 94.94 83 GLY A N 1
ATOM 571 C CA . GLY A 1 83 ? -0.637 -2.544 16.389 1.00 94.94 83 GLY A CA 1
ATOM 572 C C . GLY A 1 83 ? 0.849 -2.388 16.665 1.00 94.94 83 GLY A C 1
ATOM 573 O O . GLY A 1 83 ? 1.464 -1.460 16.154 1.00 94.94 83 GLY A O 1
ATOM 574 N N . ASN A 1 84 ? 1.437 -3.282 17.459 1.00 94.00 84 ASN A N 1
ATOM 575 C CA . ASN A 1 84 ? 2.858 -3.221 17.798 1.00 94.00 84 ASN A CA 1
ATOM 576 C C . ASN A 1 84 ? 3.509 -4.606 17.721 1.00 94.00 84 ASN A C 1
ATOM 578 O O . ASN A 1 84 ? 3.268 -5.470 18.570 1.00 94.00 84 ASN A O 1
ATOM 582 N N . TYR A 1 85 ? 4.337 -4.819 16.695 1.00 93.75 85 TYR A N 1
ATOM 583 C CA . TYR A 1 85 ? 4.927 -6.116 16.341 1.00 93.75 85 TYR A CA 1
ATOM 584 C C . TYR A 1 85 ? 3.882 -7.233 16.183 1.00 93.75 85 TYR A C 1
ATOM 586 O O . TYR A 1 85 ? 4.147 -8.403 16.470 1.00 93.75 85 TYR A O 1
ATOM 594 N N . SER A 1 86 ? 2.659 -6.878 15.790 1.00 95.31 86 SER A N 1
ATOM 595 C CA . SER A 1 86 ? 1.550 -7.818 15.630 1.00 95.31 86 SER A CA 1
ATOM 596 C C . SER A 1 86 ? 1.754 -8.705 14.401 1.00 95.31 86 SER A C 1
ATOM 598 O O . SER A 1 86 ? 2.363 -8.299 13.409 1.00 95.31 86 SER A O 1
ATOM 600 N N . GLN A 1 87 ? 1.200 -9.915 14.438 1.00 96.81 87 GLN A N 1
ATOM 601 C CA . GLN A 1 87 ? 1.245 -10.825 13.295 1.00 96.81 87 GLN A CA 1
ATOM 602 C C . GLN A 1 87 ? 0.295 -10.371 12.184 1.00 96.81 87 GLN A C 1
ATOM 604 O O . GLN A 1 87 ? 0.655 -10.419 11.011 1.00 96.81 87 GLN A O 1
ATOM 609 N N . SER A 1 88 ? -0.920 -9.937 12.521 1.00 97.50 88 SER A N 1
ATOM 610 C CA . SER A 1 88 ? -1.825 -9.393 11.510 1.00 97.50 88 SER A CA 1
ATOM 611 C C . SER A 1 88 ? -2.889 -8.462 12.072 1.00 97.50 88 SER A C 1
ATOM 613 O O . SER A 1 88 ? -3.365 -8.632 13.199 1.00 97.50 88 SER A O 1
ATOM 615 N N . ILE A 1 89 ? -3.291 -7.492 11.254 1.00 98.44 89 ILE A N 1
ATOM 616 C CA . ILE A 1 89 ? -4.440 -6.621 11.505 1.00 98.44 89 ILE A CA 1
ATOM 617 C C . ILE A 1 89 ? -5.310 -6.599 10.251 1.00 98.44 89 ILE A C 1
ATOM 619 O O . ILE A 1 89 ? -4.873 -6.211 9.170 1.00 98.44 89 ILE A O 1
ATOM 623 N N . THR A 1 90 ? -6.558 -7.038 10.399 1.00 98.69 90 THR A N 1
ATOM 624 C CA . THR A 1 90 ? -7.550 -7.077 9.323 1.00 98.69 90 THR A CA 1
ATOM 625 C C . THR A 1 90 ? -8.761 -6.228 9.686 1.00 98.69 90 THR A C 1
ATOM 627 O O . THR A 1 90 ? -9.448 -6.521 10.663 1.00 98.69 90 THR A O 1
ATOM 630 N N . LEU A 1 91 ? -9.068 -5.218 8.875 1.00 98.75 91 LEU A N 1
ATOM 631 C CA . LEU A 1 91 ? -10.246 -4.361 9.003 1.00 98.75 91 LEU A CA 1
ATOM 632 C C . LEU A 1 91 ? -11.142 -4.553 7.775 1.00 98.75 91 LEU A C 1
ATOM 634 O O . LEU A 1 91 ? -10.706 -4.366 6.639 1.00 98.75 91 LEU A O 1
ATOM 638 N N . ARG A 1 92 ? -12.398 -4.953 7.985 1.00 98.56 92 ARG A N 1
ATOM 639 C CA . ARG A 1 92 ? -13.385 -5.161 6.916 1.00 98.56 92 ARG A CA 1
ATOM 640 C C . ARG A 1 92 ? -14.669 -4.431 7.247 1.00 98.56 92 ARG A C 1
ATOM 642 O O . ARG A 1 92 ? -15.367 -4.816 8.184 1.00 98.56 92 ARG A O 1
ATOM 649 N N . ASN A 1 93 ? -14.997 -3.407 6.467 1.00 98.38 93 ASN A N 1
ATOM 650 C CA . ASN A 1 93 ? -16.132 -2.524 6.739 1.00 98.38 93 ASN A CA 1
ATOM 651 C C . ASN A 1 93 ? -16.112 -1.982 8.181 1.00 98.38 93 ASN A C 1
ATOM 653 O O . ASN A 1 93 ? -17.157 -1.845 8.808 1.00 98.38 93 ASN A O 1
ATOM 657 N N . ALA A 1 94 ? -14.918 -1.778 8.742 1.00 98.31 94 ALA A N 1
ATOM 658 C CA . ALA A 1 94 ? -14.753 -1.308 10.108 1.00 98.31 94 ALA A CA 1
ATOM 659 C C . ALA A 1 94 ? -14.752 0.222 10.141 1.00 98.31 94 ALA A C 1
ATOM 661 O O . ALA A 1 94 ? -14.358 0.871 9.169 1.00 98.31 94 ALA A O 1
ATOM 662 N N . ASN A 1 95 ? -15.143 0.788 11.278 1.00 98.00 95 ASN A N 1
ATOM 663 C CA . ASN A 1 95 ? -15.006 2.217 11.538 1.00 98.00 95 ASN A CA 1
ATOM 664 C C . ASN A 1 95 ? -14.009 2.419 12.675 1.00 98.00 95 ASN A C 1
ATOM 666 O O . ASN A 1 95 ? -14.214 1.887 13.764 1.00 98.00 95 ASN A O 1
ATOM 670 N N . VAL A 1 96 ? -12.950 3.185 12.435 1.00 97.31 96 VAL A N 1
ATOM 671 C CA . VAL A 1 96 ? -12.018 3.631 13.477 1.00 97.31 96 VAL A CA 1
ATOM 672 C C . VAL A 1 96 ? -12.162 5.140 13.596 1.00 97.31 96 VAL A C 1
ATOM 674 O O . VAL A 1 96 ? -11.929 5.873 12.634 1.00 97.31 96 VAL A O 1
ATOM 677 N N . TYR A 1 97 ? -12.622 5.597 14.756 1.00 94.81 97 TYR A N 1
ATOM 678 C CA . TYR A 1 97 ? -12.934 7.003 14.981 1.00 94.81 97 TYR A CA 1
ATOM 679 C C . TYR A 1 97 ? -11.672 7.821 15.248 1.00 94.81 97 TYR A C 1
ATOM 681 O O . TYR A 1 97 ? -11.527 8.913 14.696 1.00 94.81 97 TYR A O 1
ATOM 689 N N . GLY A 1 98 ? -10.765 7.281 16.059 1.00 91.88 98 GLY A N 1
ATOM 690 C CA . GLY A 1 98 ? -9.474 7.878 16.359 1.00 91.88 98 GLY A CA 1
ATOM 691 C C . GLY A 1 98 ? -8.389 7.531 15.342 1.00 91.88 98 GLY A C 1
ATOM 692 O O . GLY A 1 98 ? -8.645 7.114 14.208 1.00 91.88 98 GLY A O 1
ATOM 693 N N . TRP A 1 99 ? -7.158 7.721 15.783 1.00 91.50 99 TRP A N 1
ATOM 694 C CA . TRP A 1 99 ? -5.941 7.491 15.030 1.00 91.50 99 TRP A CA 1
ATOM 695 C C . TRP A 1 99 ? -5.597 6.002 14.916 1.00 91.50 99 TRP A C 1
ATOM 697 O O . TRP A 1 99 ? -5.979 5.181 15.752 1.00 91.50 99 TRP A O 1
ATOM 707 N N . THR A 1 100 ? -4.870 5.631 13.862 1.00 93.56 100 THR A N 1
ATOM 708 C CA . THR A 1 100 ? -4.412 4.250 13.644 1.00 93.56 100 THR A CA 1
ATOM 709 C C . THR A 1 100 ? -2.893 4.186 13.502 1.00 93.56 100 THR A C 1
ATOM 711 O O . THR A 1 100 ? -2.347 4.721 12.546 1.00 93.56 100 THR A O 1
ATOM 714 N N . GLY A 1 101 ? -2.220 3.476 14.407 1.00 92.25 101 GLY A N 1
ATOM 715 C CA . GLY A 1 101 ? -0.771 3.265 14.381 1.00 92.25 101 GLY A CA 1
ATOM 716 C C . GLY A 1 101 ? -0.396 1.809 14.246 1.00 92.25 101 GLY A C 1
ATOM 717 O O . GLY A 1 101 ? -0.660 1.018 15.148 1.00 92.25 101 GLY A O 1
ATOM 718 N N . LEU A 1 102 ? 0.246 1.447 13.142 1.00 93.56 102 LEU A N 1
ATOM 719 C CA . LEU A 1 102 ? 0.626 0.073 12.830 1.00 93.56 102 LEU A CA 1
ATOM 720 C C . LEU A 1 102 ? 2.150 -0.038 12.778 1.00 93.56 102 LEU A C 1
ATOM 722 O O . LEU A 1 102 ? 2.771 0.157 11.740 1.00 93.56 102 LEU A O 1
ATOM 726 N N . TYR A 1 103 ? 2.751 -0.364 13.916 1.00 90.94 103 TYR A N 1
ATOM 727 C CA . TYR A 1 103 ? 4.195 -0.432 14.102 1.00 90.94 103 TYR A CA 1
ATOM 728 C C . TYR A 1 103 ? 4.694 -1.872 13.956 1.00 90.94 103 TYR A C 1
ATOM 730 O O . TYR A 1 103 ? 4.403 -2.731 14.792 1.00 90.94 103 TYR A O 1
ATOM 738 N N . ASN A 1 104 ? 5.476 -2.147 12.915 1.00 89.44 104 ASN A N 1
ATOM 739 C CA . ASN A 1 104 ? 6.067 -3.456 12.610 1.00 89.44 104 ASN A CA 1
ATOM 740 C C . ASN A 1 104 ? 5.037 -4.599 12.518 1.00 89.44 104 ASN A C 1
ATOM 742 O O . ASN A 1 104 ? 5.288 -5.723 12.961 1.00 89.44 104 ASN A O 1
ATOM 746 N N . VAL A 1 105 ? 3.862 -4.315 11.953 1.00 92.88 105 VAL A N 1
ATOM 747 C CA . VAL A 1 105 ? 2.813 -5.318 11.722 1.00 92.88 105 VAL A CA 1
ATOM 748 C C . VAL A 1 105 ? 3.167 -6.139 10.483 1.00 92.88 105 VAL A C 1
ATOM 750 O O . VAL A 1 105 ? 3.384 -5.576 9.416 1.00 92.88 105 VAL A O 1
ATOM 753 N N . GLN A 1 106 ? 3.207 -7.469 10.599 1.00 92.56 106 GLN A N 1
ATOM 754 C CA . GLN A 1 106 ? 3.653 -8.334 9.492 1.00 92.56 106 GLN A CA 1
ATOM 755 C C . GLN A 1 106 ? 2.689 -8.321 8.294 1.00 92.56 106 GLN A C 1
ATOM 757 O O . GLN A 1 106 ? 3.120 -8.365 7.141 1.00 92.56 106 GLN A O 1
ATOM 762 N N . ALA A 1 107 ? 1.381 -8.255 8.554 1.00 94.06 107 ALA A N 1
ATOM 763 C CA . ALA A 1 107 ? 0.361 -8.185 7.513 1.00 94.06 107 ALA A CA 1
ATOM 764 C C . ALA A 1 107 ? -0.812 -7.286 7.918 1.00 94.06 107 ALA A C 1
ATOM 766 O O . ALA A 1 107 ? -1.517 -7.558 8.894 1.00 94.06 107 ALA A O 1
ATOM 767 N N . THR A 1 108 ? -1.059 -6.252 7.121 1.00 96.62 108 THR A N 1
ATOM 768 C CA . THR A 1 108 ? -2.183 -5.327 7.281 1.00 96.62 108 THR A CA 1
ATOM 769 C C . THR A 1 108 ? -3.112 -5.434 6.079 1.00 96.62 108 THR A C 1
ATOM 771 O O . THR A 1 108 ? -2.685 -5.274 4.937 1.00 96.62 108 THR A O 1
ATOM 774 N N . SER A 1 109 ? -4.399 -5.678 6.327 1.00 97.12 109 SER A N 1
ATOM 775 C CA . SER A 1 109 ? -5.433 -5.724 5.289 1.00 97.12 109 SER A CA 1
ATOM 776 C C . SER A 1 109 ? -6.639 -4.890 5.699 1.00 97.12 109 SER A C 1
ATOM 778 O O . SER A 1 109 ? -7.350 -5.228 6.642 1.00 97.12 109 SER A O 1
ATOM 780 N N . ILE A 1 110 ? -6.882 -3.799 4.984 1.00 98.31 110 ILE A N 1
ATOM 781 C CA . ILE A 1 110 ? -7.969 -2.857 5.244 1.00 98.31 110 ILE A CA 1
ATOM 782 C C . ILE A 1 110 ? -8.850 -2.801 4.000 1.00 98.31 110 ILE A C 1
ATOM 784 O O . ILE A 1 110 ? -8.380 -2.558 2.888 1.00 98.31 110 ILE A O 1
ATOM 788 N N . SER A 1 111 ? -10.140 -3.068 4.161 1.00 98.38 111 SER A N 1
ATOM 789 C CA . SER A 1 111 ? -11.085 -3.070 3.049 1.00 98.38 111 SER A CA 1
ATOM 790 C C . SER A 1 111 ? -12.421 -2.469 3.452 1.00 98.38 111 SER A C 1
ATOM 792 O O . SER A 1 111 ? -12.953 -2.798 4.518 1.00 98.38 111 SER A O 1
ATOM 794 N N . GLY A 1 112 ? -12.957 -1.575 2.619 1.00 98.12 112 GLY A N 1
ATOM 795 C CA . GLY A 1 112 ? -14.271 -0.961 2.833 1.00 98.12 112 GLY A CA 1
ATOM 796 C C . GLY A 1 112 ? -14.396 -0.163 4.134 1.00 98.12 112 GLY A C 1
ATOM 797 O O . GLY A 1 112 ? -15.506 0.027 4.619 1.00 98.12 112 GLY A O 1
ATOM 798 N N . SER A 1 113 ? -13.281 0.214 4.765 1.00 98.50 113 SER A N 1
ATOM 799 C CA . SER A 1 113 ? -13.273 0.769 6.125 1.00 98.50 113 SER A CA 1
ATOM 800 C C . SER A 1 113 ? -13.228 2.298 6.112 1.00 98.50 113 SER A C 1
ATOM 802 O O . SER A 1 113 ? -12.788 2.903 5.134 1.00 98.50 113 SER A O 1
ATOM 804 N N . SER A 1 114 ? -13.666 2.922 7.206 1.00 97.88 114 SER A N 1
ATOM 805 C CA . SER A 1 114 ? -13.521 4.366 7.435 1.00 97.88 114 SER A CA 1
ATOM 806 C C . SER A 1 114 ? -12.593 4.604 8.622 1.00 97.88 114 SER A C 1
ATOM 808 O O . SER A 1 114 ? -12.839 4.072 9.704 1.00 97.88 114 SER A O 1
ATOM 810 N N . LEU A 1 115 ? -11.525 5.375 8.428 1.00 96.50 115 LEU A N 1
ATOM 811 C CA . LEU A 1 115 ? -10.485 5.614 9.433 1.00 96.50 115 LEU A CA 1
ATOM 812 C C . LEU A 1 115 ? -10.374 7.100 9.776 1.00 96.50 115 LEU A C 1
ATOM 814 O O . LEU A 1 115 ? -10.560 7.968 8.916 1.00 96.50 115 LEU A O 1
ATOM 818 N N . ASN A 1 116 ? -10.046 7.369 11.039 1.00 90.56 116 ASN A N 1
ATOM 819 C CA . ASN A 1 116 ? -9.991 8.694 11.642 1.00 90.56 116 ASN A CA 1
ATOM 820 C C . ASN A 1 116 ? -11.253 9.530 11.393 1.00 90.56 116 ASN A C 1
ATOM 822 O O . ASN A 1 116 ? -11.188 10.706 11.037 1.00 90.56 116 ASN A O 1
ATOM 826 N N . THR A 1 117 ? -12.440 8.942 11.567 1.00 83.25 117 THR A N 1
ATOM 827 C CA . THR A 1 117 ? -13.701 9.668 11.319 1.00 83.25 117 THR A CA 1
ATOM 828 C C . THR A 1 117 ? -13.921 10.849 12.273 1.00 83.25 117 THR A C 1
ATOM 830 O O . THR A 1 117 ? -14.798 11.671 12.022 1.00 83.25 117 THR A O 1
ATOM 833 N N . SER A 1 118 ? -13.133 10.956 13.347 1.00 79.81 118 SER A N 1
ATOM 834 C CA . SER A 1 118 ? -13.072 12.139 14.212 1.00 79.81 118 SER A CA 1
ATOM 835 C C . SER A 1 118 ? -12.457 13.368 13.536 1.00 79.81 118 SER A C 1
ATOM 837 O O . SER A 1 118 ? -12.698 14.488 13.984 1.00 79.81 118 SER A O 1
ATOM 839 N N . GLY A 1 119 ? -11.652 13.172 12.484 1.00 78.75 119 GLY A N 1
ATOM 840 C CA . GLY A 1 119 ? -10.817 14.219 11.903 1.00 78.75 119 GLY A CA 1
ATOM 841 C C . GLY A 1 119 ? -9.710 14.689 12.849 1.00 78.75 119 GLY A C 1
ATOM 842 O O . GLY A 1 119 ? -9.271 15.833 12.745 1.00 78.75 119 GLY A O 1
ATOM 843 N N . ASN A 1 120 ? -9.277 13.852 13.799 1.00 75.75 120 ASN A N 1
ATOM 844 C CA . ASN A 1 120 ? -8.175 14.190 14.687 1.00 75.75 120 ASN A CA 1
ATOM 845 C C . ASN A 1 120 ? -6.858 14.201 13.900 1.00 75.75 120 ASN A C 1
ATOM 847 O O . ASN A 1 120 ? -6.338 13.159 13.518 1.00 75.75 120 ASN A O 1
ATOM 851 N N . LEU A 1 121 ? -6.333 15.401 13.663 1.00 72.00 121 LEU A N 1
ATOM 852 C CA . LEU A 1 121 ? -5.077 15.652 12.954 1.00 72.00 121 LEU A CA 1
ATOM 853 C C . LEU A 1 121 ? -3.983 16.175 13.905 1.00 72.00 121 LEU A C 1
ATOM 855 O O . LEU A 1 121 ? -3.014 16.787 13.472 1.00 72.00 121 LEU A O 1
ATOM 859 N N . SER A 1 122 ? -4.144 15.989 15.220 1.00 70.19 122 SER A N 1
ATOM 860 C CA . SER A 1 122 ? -3.177 16.486 16.214 1.00 70.19 122 SER A CA 1
ATOM 861 C C . SER A 1 122 ? -1.878 15.678 16.282 1.00 70.19 122 SER A C 1
ATOM 863 O O . SER A 1 122 ? -0.933 16.103 16.943 1.00 70.19 122 SER A O 1
ATOM 865 N N . ILE A 1 123 ? -1.821 14.529 15.606 1.00 69.88 123 ILE A N 1
ATOM 866 C CA . ILE A 1 123 ? -0.674 13.624 15.612 1.00 69.88 123 ILE A CA 1
ATOM 867 C C . ILE A 1 123 ? 0.189 13.949 14.397 1.00 69.88 123 ILE A C 1
ATOM 869 O O . ILE A 1 123 ? -0.296 13.966 13.267 1.00 69.88 123 ILE A O 1
ATOM 873 N N . SER A 1 124 ? 1.459 14.266 14.632 1.00 65.25 124 SER A N 1
ATOM 874 C CA . SER A 1 124 ? 2.384 14.705 13.593 1.00 65.25 124 SER A CA 1
ATOM 875 C C . SER A 1 124 ? 3.482 13.680 13.360 1.00 65.25 124 SER A C 1
ATOM 877 O O . SER A 1 124 ? 4.325 13.487 14.233 1.00 65.25 124 SER A O 1
ATOM 879 N N . HIS A 1 125 ? 3.499 13.129 12.156 1.00 64.44 125 HIS A N 1
ATOM 880 C CA . HIS A 1 125 ? 4.691 12.598 11.511 1.00 64.44 125 HIS A CA 1
ATOM 881 C C . HIS A 1 125 ? 4.929 13.430 10.234 1.00 64.44 125 HIS A C 1
ATOM 883 O O . HIS A 1 125 ? 3.987 14.092 9.786 1.00 64.44 125 HIS A O 1
ATOM 889 N N . ASP A 1 126 ? 6.189 13.553 9.806 1.00 56.09 126 ASP A N 1
ATOM 890 C CA . ASP A 1 126 ? 6.706 14.423 8.730 1.00 56.09 126 ASP A CA 1
ATOM 891 C C . ASP A 1 126 ? 5.759 15.548 8.236 1.00 56.09 126 ASP A C 1
ATOM 893 O O . ASP A 1 126 ? 5.142 15.483 7.184 1.00 56.09 126 ASP A O 1
ATOM 897 N N . GLY A 1 127 ? 5.597 16.633 9.000 1.00 52.16 127 GLY A N 1
ATOM 898 C CA . GLY A 1 127 ? 4.822 17.794 8.521 1.00 52.16 127 GLY A CA 1
ATOM 899 C C . GLY A 1 127 ? 3.377 17.924 9.021 1.00 52.16 127 GLY A C 1
ATOM 900 O O . GLY A 1 127 ? 2.688 18.853 8.593 1.00 52.16 127 GLY A O 1
ATOM 901 N N . CYS A 1 128 ? 2.989 17.140 10.039 1.00 58.19 128 CYS A N 1
ATOM 902 C CA . CYS A 1 128 ? 1.742 17.262 10.821 1.00 58.19 128 CYS A CA 1
ATOM 903 C C . CYS A 1 128 ? 0.505 16.608 10.176 1.00 58.19 128 CYS A C 1
ATOM 905 O O . CYS A 1 128 ? 0.447 16.421 8.970 1.00 58.19 128 CYS A O 1
ATOM 907 N N . CYS A 1 129 ? -0.520 16.310 10.988 1.00 70.31 129 CYS A N 1
ATOM 908 C CA . CYS A 1 129 ? -1.846 15.856 10.543 1.00 70.31 129 CYS A CA 1
ATOM 909 C C . CYS A 1 129 ? -1.990 14.386 10.095 1.00 70.31 129 CYS A C 1
ATOM 911 O O . CYS A 1 129 ? -2.878 14.076 9.292 1.00 70.31 129 CYS A O 1
ATOM 913 N N . SER A 1 130 ? -1.194 13.467 10.649 1.00 81.12 130 SER A N 1
ATOM 914 C CA . SER A 1 130 ? -1.329 12.026 10.403 1.00 81.12 130 SER A CA 1
ATOM 915 C C . SER A 1 130 ? -2.610 11.478 11.039 1.00 81.12 130 SER A C 1
ATOM 917 O O . SER A 1 130 ? -2.839 11.598 12.241 1.00 81.12 130 SER A O 1
ATOM 919 N N . ALA A 1 131 ? -3.457 10.869 10.213 1.00 89.56 131 ALA A N 1
ATOM 920 C CA . ALA A 1 131 ? -4.613 10.069 10.614 1.00 89.56 131 ALA A CA 1
ATOM 921 C C . ALA A 1 131 ? -4.245 8.594 10.799 1.00 89.56 131 ALA A C 1
ATOM 923 O O . ALA A 1 131 ? -4.927 7.852 11.514 1.00 89.56 131 ALA A O 1
ATOM 924 N N . MET A 1 132 ? -3.189 8.171 10.109 1.00 91.62 132 MET A N 1
ATOM 925 C CA . MET A 1 132 ? -2.721 6.807 10.107 1.00 91.62 132 MET A CA 1
ATOM 926 C C . MET A 1 132 ? -1.217 6.754 9.863 1.00 91.62 132 MET A C 1
ATOM 928 O O . MET A 1 132 ? -0.721 7.360 8.915 1.00 91.62 132 MET A O 1
ATOM 932 N N . TYR A 1 133 ? -0.542 5.947 10.674 1.00 89.94 133 TYR A N 1
ATOM 933 C CA . TYR A 1 133 ? 0.828 5.508 10.458 1.00 89.94 133 TYR A CA 1
ATOM 934 C C . TYR A 1 133 ? 0.853 4.002 10.217 1.00 89.94 133 TYR A C 1
ATOM 936 O O . TYR A 1 133 ? 0.226 3.233 10.956 1.00 89.94 133 TYR A O 1
ATOM 944 N N . GLY A 1 134 ? 1.604 3.557 9.219 1.00 89.31 134 GLY A N 1
ATOM 945 C CA . GLY A 1 134 ? 1.959 2.153 9.066 1.00 89.31 134 GLY A CA 1
ATOM 946 C C . GLY A 1 134 ? 3.433 2.011 8.758 1.00 89.31 134 GLY A C 1
ATOM 947 O O . GLY A 1 134 ? 3.823 2.326 7.647 1.00 89.31 134 GLY A O 1
ATOM 948 N N . GLY A 1 135 ? 4.226 1.503 9.695 1.00 84.19 135 GLY A N 1
ATOM 949 C CA . GLY A 1 135 ? 5.670 1.386 9.537 1.00 84.19 135 GLY A CA 1
ATOM 950 C C . GLY A 1 135 ? 6.195 -0.032 9.693 1.00 84.19 135 GLY A C 1
ATOM 951 O O . GLY A 1 135 ? 5.704 -0.812 10.514 1.00 84.19 135 GLY A O 1
ATOM 952 N N . GLY A 1 136 ? 7.244 -0.345 8.940 1.00 80.25 136 GLY A N 1
ATOM 953 C CA . GLY A 1 136 ? 7.999 -1.588 9.043 1.00 80.25 136 GLY A CA 1
ATOM 954 C C . GLY A 1 136 ? 7.812 -2.518 7.851 1.00 80.25 136 GLY A C 1
ATOM 955 O O . GLY A 1 136 ? 6.897 -2.384 7.047 1.00 80.25 136 GLY A O 1
ATOM 956 N N . ARG A 1 137 ? 8.685 -3.527 7.787 1.00 76.44 137 ARG A N 1
ATOM 957 C CA . ARG A 1 137 ? 8.857 -4.467 6.664 1.00 76.44 137 ARG A CA 1
ATOM 958 C C . ARG A 1 137 ? 7.720 -5.492 6.503 1.00 76.44 137 ARG A C 1
ATOM 960 O O . ARG A 1 137 ? 7.952 -6.638 6.145 1.00 76.44 137 ARG A O 1
ATOM 967 N N . GLY A 1 138 ? 6.486 -5.128 6.823 1.00 83.12 138 GLY A N 1
ATOM 968 C CA . GLY A 1 138 ? 5.313 -5.968 6.600 1.00 83.12 138 GLY A CA 1
ATOM 969 C C . GLY A 1 138 ? 4.744 -5.832 5.190 1.00 83.12 138 GLY A C 1
ATOM 970 O O . GLY A 1 138 ? 5.251 -5.088 4.350 1.00 83.12 138 GLY A O 1
ATOM 971 N N . SER A 1 139 ? 3.642 -6.539 4.950 1.00 88.69 139 SER A N 1
ATOM 972 C CA . SER A 1 139 ? 2.745 -6.265 3.824 1.00 88.69 139 SER A CA 1
ATOM 973 C C . SER A 1 139 ? 1.609 -5.342 4.268 1.00 88.69 139 SER A C 1
ATOM 975 O O . SER A 1 139 ? 1.040 -5.510 5.350 1.00 88.69 139 SER A O 1
ATOM 977 N N . PHE A 1 140 ? 1.259 -4.378 3.424 1.00 92.12 140 PHE A N 1
ATOM 978 C CA . PHE A 1 140 ? 0.200 -3.412 3.659 1.00 92.12 140 PHE A CA 1
ATOM 979 C C . PHE A 1 140 ? -0.736 -3.357 2.455 1.00 92.12 140 PHE A C 1
ATOM 981 O O . PHE A 1 140 ? -0.314 -3.087 1.334 1.00 92.12 140 PHE A O 1
ATOM 988 N N . ALA A 1 141 ? -2.026 -3.592 2.675 1.00 93.56 141 ALA A N 1
ATOM 989 C CA . ALA A 1 141 ? -3.042 -3.453 1.643 1.00 93.56 141 ALA A CA 1
ATOM 990 C C . ALA A 1 141 ? -4.253 -2.685 2.173 1.00 93.56 141 ALA A C 1
ATOM 992 O O . ALA A 1 141 ? -4.889 -3.108 3.139 1.00 93.56 141 ALA A O 1
ATOM 993 N N . MET A 1 142 ? -4.616 -1.598 1.495 1.00 96.69 142 MET A N 1
ATOM 994 C CA . MET A 1 142 ? -5.821 -0.820 1.750 1.00 96.69 142 MET A CA 1
ATOM 995 C C . MET A 1 142 ? -6.643 -0.680 0.469 1.00 96.69 142 MET A C 1
ATOM 997 O O . MET A 1 142 ? -6.146 -0.242 -0.571 1.00 96.69 142 MET A O 1
ATOM 1001 N N . THR A 1 143 ? -7.916 -1.058 0.544 1.00 96.19 143 THR A N 1
ATOM 1002 C CA . THR A 1 143 ? -8.818 -1.095 -0.610 1.00 96.19 143 THR A CA 1
ATOM 1003 C C . THR A 1 143 ? -10.161 -0.450 -0.302 1.00 96.19 143 THR A C 1
ATOM 1005 O O . THR A 1 143 ? -10.744 -0.709 0.754 1.00 96.19 143 THR A O 1
ATOM 1008 N N . ASN A 1 144 ? -10.680 0.356 -1.230 1.00 97.12 144 ASN A N 1
ATOM 1009 C CA . ASN A 1 144 ? -12.015 0.963 -1.159 1.00 97.12 144 ASN A CA 1
ATOM 1010 C C . ASN A 1 144 ? -12.341 1.580 0.214 1.00 97.12 144 ASN A C 1
ATOM 1012 O O . ASN A 1 144 ? -13.447 1.418 0.725 1.00 97.12 144 ASN A O 1
ATOM 1016 N N . SER A 1 145 ? -11.354 2.204 0.855 1.00 98.31 145 SER A N 1
ATOM 1017 C CA . SER A 1 145 ? -11.465 2.746 2.211 1.00 98.31 145 SER A CA 1
ATOM 1018 C C . SER A 1 145 ? -11.392 4.269 2.194 1.00 98.31 145 SER A C 1
ATOM 1020 O O . SER A 1 145 ? -10.845 4.871 1.270 1.00 98.31 145 SER A O 1
ATOM 1022 N N . THR A 1 146 ? -11.969 4.898 3.214 1.00 97.94 146 THR A N 1
ATOM 1023 C CA . THR A 1 146 ? -11.942 6.356 3.386 1.00 97.94 146 THR A CA 1
ATOM 1024 C C . THR A 1 146 ? -11.106 6.717 4.602 1.00 97.94 146 THR A C 1
ATOM 1026 O O . THR A 1 146 ? -11.304 6.153 5.676 1.00 97.94 146 THR A O 1
ATOM 1029 N N . VAL A 1 147 ? -10.196 7.675 4.447 1.00 96.56 147 VAL A N 1
ATOM 1030 C CA . VAL A 1 147 ? -9.377 8.206 5.540 1.00 96.56 147 VAL A CA 1
ATOM 1031 C C . VAL A 1 147 ? -9.507 9.722 5.586 1.00 96.56 147 VAL A C 1
ATOM 1033 O O . VAL A 1 147 ? -9.264 10.411 4.591 1.00 96.56 147 VAL A O 1
ATOM 1036 N N . THR A 1 148 ? -9.879 10.242 6.753 1.00 94.44 148 THR A N 1
ATOM 1037 C CA . THR A 1 148 ? -9.916 11.686 7.005 1.00 94.44 148 THR A CA 1
ATOM 1038 C C . THR A 1 148 ? -8.593 12.121 7.630 1.00 94.44 148 THR A C 1
ATOM 1040 O O . THR A 1 148 ? -8.386 11.986 8.832 1.00 94.44 148 THR A O 1
ATOM 1043 N N . GLY A 1 149 ? -7.687 12.638 6.805 1.00 91.56 149 GLY A N 1
ATOM 1044 C CA . GLY A 1 149 ? -6.348 13.095 7.181 1.00 91.56 149 GLY A CA 1
ATOM 1045 C C . GLY A 1 149 ? -5.256 12.460 6.330 1.00 91.56 149 GLY A C 1
ATOM 1046 O O . GLY A 1 149 ? -5.549 11.921 5.261 1.00 91.56 149 GLY A O 1
ATOM 1047 N N . GLN A 1 150 ? -4.007 12.579 6.778 1.00 91.56 150 GLN A N 1
ATOM 1048 C CA . GLN A 1 150 ? -2.854 11.999 6.089 1.00 91.56 150 GLN A CA 1
ATOM 1049 C C . GLN A 1 150 ? -2.664 10.524 6.444 1.00 91.56 150 GLN A C 1
ATOM 1051 O O . GLN A 1 150 ? -2.885 10.115 7.584 1.00 91.56 150 GLN A O 1
ATOM 1056 N N . ILE A 1 151 ? -2.234 9.742 5.460 1.00 92.38 151 ILE A N 1
ATOM 1057 C CA . ILE A 1 151 ? -1.672 8.410 5.663 1.00 92.38 151 ILE A CA 1
ATOM 1058 C C . ILE A 1 151 ? -0.182 8.512 5.397 1.00 92.38 151 ILE A C 1
ATOM 1060 O O . ILE A 1 151 ? 0.207 8.987 4.333 1.00 92.38 151 ILE A O 1
ATOM 1064 N N . GLU A 1 152 ? 0.607 8.013 6.333 1.00 88.56 152 GLU A N 1
ATOM 1065 C CA . GLU A 1 152 ? 2.036 7.790 6.168 1.00 88.56 152 GLU A CA 1
ATOM 1066 C C . GLU A 1 152 ? 2.302 6.288 6.273 1.00 88.56 152 GLU A C 1
ATOM 1068 O O . GLU A 1 152 ? 1.896 5.627 7.239 1.00 88.56 152 GLU A O 1
ATOM 1073 N N . ASN A 1 153 ? 2.902 5.723 5.227 1.00 88.44 153 ASN A N 1
ATOM 1074 C CA . ASN A 1 153 ? 3.248 4.314 5.174 1.00 88.44 153 ASN A CA 1
ATOM 1075 C C . ASN A 1 153 ? 4.737 4.118 4.883 1.00 88.44 153 ASN A C 1
ATOM 1077 O O . ASN A 1 153 ? 5.167 4.244 3.743 1.00 88.44 153 ASN A O 1
ATOM 1081 N N . GLU A 1 154 ? 5.472 3.727 5.921 1.00 81.44 154 GLU A N 1
ATOM 1082 C CA . GLU A 1 154 ? 6.927 3.614 5.956 1.00 81.44 154 GLU A CA 1
ATOM 1083 C C . GLU A 1 154 ? 7.416 2.177 5.715 1.00 81.44 154 GLU A C 1
ATOM 1085 O O . GLU A 1 154 ? 7.081 1.246 6.460 1.00 81.44 154 GLU A O 1
ATOM 1090 N N . VAL A 1 155 ? 8.302 2.005 4.729 1.00 69.44 155 VAL A N 1
ATOM 1091 C CA . VAL A 1 155 ? 9.136 0.805 4.506 1.00 69.44 155 VAL A CA 1
ATOM 1092 C C . VAL A 1 155 ? 8.358 -0.524 4.371 1.00 69.44 155 VAL A C 1
ATOM 1094 O O . VAL A 1 155 ? 8.826 -1.583 4.808 1.00 69.44 155 VAL A O 1
ATOM 1097 N N . GLY A 1 156 ? 7.175 -0.523 3.751 1.00 72.00 156 GLY A N 1
ATOM 1098 C CA . GLY A 1 156 ? 6.443 -1.770 3.486 1.00 72.00 156 GLY A CA 1
ATOM 1099 C C . GLY A 1 156 ? 7.184 -2.646 2.466 1.00 72.00 156 GLY A C 1
ATOM 1100 O O . GLY A 1 156 ? 7.597 -2.151 1.424 1.00 72.00 156 GLY A O 1
ATOM 1101 N N . HIS A 1 157 ? 7.351 -3.956 2.702 1.00 75.25 157 HIS A N 1
ATOM 1102 C CA . HIS A 1 157 ? 7.887 -4.852 1.656 1.00 75.25 157 HIS A CA 1
ATOM 1103 C C . HIS A 1 157 ? 6.939 -4.877 0.452 1.00 75.25 157 HIS A C 1
ATOM 1105 O O . HIS A 1 157 ? 7.364 -4.785 -0.700 1.00 75.25 157 HIS A O 1
ATOM 1111 N N . GLN A 1 158 ? 5.637 -4.944 0.741 1.00 78.69 158 GLN A N 1
ATOM 1112 C CA . GLN A 1 158 ? 4.580 -4.880 -0.254 1.00 78.69 158 GLN A CA 1
ATOM 1113 C C . GLN A 1 158 ? 3.517 -3.869 0.156 1.00 78.69 158 GLN A C 1
ATOM 1115 O O . GLN A 1 158 ? 2.882 -4.068 1.191 1.00 78.69 158 GLN A O 1
ATOM 1120 N N . THR A 1 159 ? 3.271 -2.850 -0.667 1.00 84.56 159 THR A N 1
ATOM 1121 C CA . THR A 1 159 ? 2.328 -1.774 -0.331 1.00 84.56 159 THR A CA 1
ATOM 1122 C C . THR A 1 159 ? 1.286 -1.539 -1.421 1.00 84.56 159 THR A C 1
ATOM 1124 O O . THR A 1 159 ? 1.594 -1.120 -2.535 1.00 84.56 159 THR A O 1
ATOM 1127 N N . PHE A 1 160 ? 0.011 -1.747 -1.096 1.00 88.25 160 PHE A N 1
ATOM 1128 C CA . PHE A 1 160 ? -1.105 -1.616 -2.030 1.00 88.25 160 PHE A CA 1
ATOM 1129 C C . PHE A 1 160 ? -2.164 -0.636 -1.523 1.00 88.25 160 PHE A C 1
ATOM 1131 O O . PHE A 1 160 ? -2.795 -0.869 -0.496 1.00 88.25 160 PHE A O 1
ATOM 1138 N N . PHE A 1 161 ? -2.433 0.407 -2.302 1.00 92.69 161 PHE A N 1
ATOM 1139 C CA . PHE A 1 161 ? -3.534 1.347 -2.103 1.00 92.69 161 PHE A CA 1
ATOM 1140 C C . PHE A 1 161 ? -4.418 1.344 -3.347 1.00 92.69 161 PHE A C 1
ATOM 1142 O O . PHE A 1 161 ? -4.010 1.838 -4.398 1.00 92.69 161 PHE A O 1
ATOM 1149 N N . VAL A 1 162 ? -5.625 0.781 -3.256 1.00 91.88 162 VAL A N 1
ATOM 1150 C CA . VAL A 1 162 ? -6.533 0.660 -4.405 1.00 91.88 162 VAL A CA 1
ATOM 1151 C C . VAL A 1 162 ? -7.909 1.254 -4.115 1.00 91.88 162 VAL A C 1
ATOM 1153 O O . VAL A 1 162 ? -8.618 0.777 -3.234 1.00 91.88 162 VAL A O 1
ATOM 1156 N N . GLY A 1 163 ? -8.331 2.246 -4.898 1.00 93.38 163 GLY A N 1
ATOM 1157 C CA . GLY A 1 163 ? -9.699 2.774 -4.836 1.00 93.38 163 GLY A CA 1
ATOM 1158 C C . GLY A 1 163 ? -10.032 3.546 -3.556 1.00 93.38 163 GLY A C 1
ATOM 1159 O O . GLY A 1 163 ? -11.200 3.629 -3.187 1.00 93.38 163 GLY A O 1
ATOM 1160 N N . ASN A 1 164 ? -9.032 4.055 -2.832 1.00 97.56 164 ASN A N 1
ATOM 1161 C CA . ASN A 1 164 ? -9.245 4.745 -1.559 1.00 97.56 164 ASN A CA 1
ATOM 1162 C C . ASN A 1 164 ? -9.532 6.238 -1.745 1.00 97.56 164 ASN A C 1
ATOM 1164 O O . ASN A 1 164 ? -9.137 6.847 -2.741 1.00 97.56 164 ASN A O 1
ATOM 1168 N N . HIS A 1 165 ? -10.162 6.838 -0.738 1.00 97.75 165 HIS A N 1
ATOM 1169 C CA . HIS A 1 165 ? -10.355 8.280 -0.631 1.00 97.75 165 HIS A CA 1
ATOM 1170 C C . HIS A 1 165 ? -9.641 8.815 0.615 1.00 97.75 165 HIS A C 1
ATOM 1172 O O . HIS A 1 165 ? -10.065 8.548 1.739 1.00 97.75 165 HIS A O 1
ATOM 1178 N N . VAL A 1 166 ? -8.569 9.580 0.421 1.00 96.19 166 VAL A N 1
ATOM 1179 C CA . VAL A 1 166 ? -7.735 10.151 1.489 1.00 96.19 166 VAL A CA 1
ATOM 1180 C C . VAL A 1 166 ? -7.823 11.668 1.410 1.00 96.19 166 VAL A C 1
ATOM 1182 O O . VAL A 1 166 ? -7.450 12.264 0.403 1.00 96.19 166 VAL A O 1
ATOM 1185 N N . THR A 1 167 ? -8.336 12.328 2.447 1.00 94.25 167 THR A N 1
ATOM 1186 C CA . THR A 1 167 ? -8.511 13.792 2.383 1.00 94.25 167 THR A CA 1
ATOM 1187 C C . THR A 1 167 ? -7.187 14.554 2.483 1.00 94.25 167 THR A C 1
ATOM 1189 O O . THR A 1 167 ? -7.113 15.687 2.013 1.00 94.25 167 THR A O 1
ATOM 1192 N N . GLY A 1 168 ? -6.165 13.965 3.114 1.00 91.75 168 GLY A N 1
ATOM 1193 C CA . GLY A 1 168 ? -4.827 14.540 3.273 1.00 91.75 168 GLY A CA 1
ATOM 1194 C C . GLY A 1 168 ? -3.790 13.957 2.311 1.00 91.75 168 GLY A C 1
ATOM 1195 O O . GLY A 1 168 ? -4.126 13.450 1.237 1.00 91.75 168 GLY A O 1
ATOM 1196 N N . ARG A 1 169 ? -2.516 14.049 2.706 1.00 92.06 169 ARG A N 1
ATOM 1197 C CA . ARG A 1 169 ? -1.387 13.437 1.994 1.00 92.06 169 ARG A CA 1
ATOM 1198 C C . ARG A 1 169 ? -1.487 11.912 2.075 1.00 92.06 169 ARG A C 1
ATOM 1200 O O . ARG A 1 169 ? -1.795 11.371 3.132 1.00 92.06 169 ARG A O 1
ATOM 1207 N N . LEU A 1 170 ? -1.261 11.230 0.960 1.00 92.88 170 LEU A N 1
ATOM 1208 C CA . LEU A 1 170 ? -0.917 9.813 0.945 1.00 92.88 170 LEU A CA 1
ATOM 1209 C C . LEU A 1 170 ? 0.583 9.727 0.702 1.00 92.88 170 LEU A C 1
ATOM 1211 O O . LEU A 1 170 ? 1.036 10.041 -0.394 1.00 92.88 170 LEU A O 1
ATOM 1215 N N . GLU A 1 171 ? 1.313 9.330 1.726 1.00 88.94 171 GLU A N 1
ATOM 1216 C CA . GLU A 1 171 ? 2.756 9.146 1.709 1.00 88.94 171 GLU A CA 1
ATOM 1217 C C . GLU A 1 171 ? 3.080 7.665 1.788 1.00 88.94 171 GLU A C 1
ATOM 1219 O O . GLU A 1 171 ? 2.516 6.935 2.611 1.00 88.94 171 GLU A O 1
ATOM 1224 N N . VAL A 1 172 ? 3.906 7.205 0.853 1.00 86.94 172 VAL A N 1
ATOM 1225 C CA . VAL A 1 172 ? 4.168 5.783 0.662 1.00 86.94 172 VAL A CA 1
ATOM 1226 C C . VAL A 1 172 ? 5.631 5.535 0.335 1.00 86.94 172 VAL A C 1
ATOM 1228 O O . VAL A 1 172 ? 6.100 5.911 -0.738 1.00 86.94 172 VAL A O 1
ATOM 1231 N N . GLU A 1 173 ? 6.279 4.761 1.198 1.00 80.06 173 GLU A N 1
ATOM 1232 C CA . GLU A 1 173 ? 7.549 4.095 0.953 1.00 80.06 173 GLU A CA 1
ATOM 1233 C C . GLU A 1 173 ? 7.328 2.574 0.814 1.00 80.06 173 GLU A C 1
ATOM 1235 O O . GLU A 1 173 ? 6.695 1.919 1.649 1.00 80.06 173 GLU A O 1
ATOM 1240 N N . SER A 1 174 ? 7.882 1.976 -0.244 1.00 75.25 174 SER A N 1
ATOM 1241 C CA . SER A 1 174 ? 7.795 0.534 -0.504 1.00 75.25 174 SER A CA 1
ATOM 1242 C C . SER A 1 174 ? 9.182 -0.047 -0.751 1.00 75.25 174 SER A C 1
ATOM 1244 O O . SER A 1 174 ? 9.796 0.267 -1.754 1.00 75.25 174 SER A O 1
ATOM 1246 N N . ALA A 1 175 ? 9.670 -0.973 0.070 1.00 70.00 175 ALA A N 1
ATOM 1247 C CA . ALA A 1 175 ? 11.000 -1.557 -0.103 1.00 70.00 175 ALA A CA 1
ATOM 1248 C C . ALA A 1 175 ? 11.124 -2.450 -1.352 1.00 70.00 175 ALA A C 1
ATOM 1250 O O . ALA A 1 175 ? 12.135 -2.362 -2.049 1.00 70.00 175 ALA A O 1
ATOM 1251 N N . ASP A 1 176 ? 10.104 -3.262 -1.665 1.00 69.88 176 ASP A N 1
ATOM 1252 C CA . ASP A 1 176 ? 10.169 -4.177 -2.813 1.00 69.88 176 ASP A CA 1
ATOM 1253 C C . ASP A 1 176 ? 9.166 -3.779 -3.897 1.00 69.88 176 ASP A C 1
ATOM 1255 O O . ASP A 1 176 ? 9.536 -3.536 -5.046 1.00 69.88 176 ASP A O 1
ATOM 1259 N N . GLN A 1 177 ? 7.882 -3.703 -3.542 1.00 72.94 177 GLN A N 1
ATOM 1260 C CA . GLN A 1 177 ? 6.802 -3.673 -4.521 1.00 72.94 177 GLN A CA 1
ATOM 1261 C C . GLN A 1 177 ? 5.571 -2.920 -4.025 1.00 72.94 177 GLN A C 1
ATOM 1263 O O . GLN A 1 177 ? 4.990 -3.268 -3.002 1.00 72.94 177 GLN A O 1
ATOM 1268 N N . GLY A 1 178 ? 5.054 -2.000 -4.837 1.00 75.50 178 GLY A N 1
ATOM 1269 C CA . GLY A 1 178 ? 3.814 -1.315 -4.507 1.00 75.50 178 GLY A CA 1
ATOM 1270 C C . GLY A 1 178 ? 2.895 -1.005 -5.677 1.00 75.50 178 GLY A C 1
ATOM 1271 O O . GLY A 1 178 ? 3.251 -1.075 -6.858 1.00 75.50 178 GLY A O 1
ATOM 1272 N N . SER A 1 179 ? 1.649 -0.680 -5.351 1.00 80.25 179 SER A N 1
ATOM 1273 C CA . SER A 1 179 ? 0.681 -0.151 -6.310 1.00 80.25 179 SER A CA 1
ATOM 1274 C C . SER A 1 179 ? -0.254 0.848 -5.642 1.00 80.25 179 SER A C 1
ATOM 1276 O O . SER A 1 179 ? -0.897 0.532 -4.647 1.00 80.25 179 SER A O 1
ATOM 1278 N N . ILE A 1 180 ? -0.376 2.030 -6.235 1.00 86.75 180 ILE A N 1
ATOM 1279 C CA . ILE A 1 180 ? -1.283 3.099 -5.822 1.00 86.75 180 ILE A CA 1
ATOM 1280 C C . ILE A 1 180 ? -2.210 3.348 -7.008 1.00 86.75 180 ILE A C 1
ATOM 1282 O O . ILE A 1 180 ? -1.833 4.003 -7.980 1.00 86.75 180 ILE A O 1
ATOM 1286 N N . ILE A 1 181 ? -3.395 2.738 -6.994 1.00 85.62 181 ILE A N 1
ATOM 1287 C CA . ILE A 1 181 ? -4.286 2.687 -8.156 1.00 85.62 181 ILE A CA 1
ATOM 1288 C C . ILE A 1 181 ? -5.687 3.200 -7.827 1.00 85.62 181 ILE A C 1
ATOM 1290 O O . ILE A 1 181 ? -6.339 2.706 -6.915 1.00 85.62 181 ILE A O 1
ATOM 1294 N N . GLY A 1 182 ? -6.206 4.126 -8.630 1.00 87.56 182 GLY A N 1
ATOM 1295 C CA . GLY A 1 182 ? -7.611 4.530 -8.556 1.00 87.56 182 GLY A CA 1
ATOM 1296 C C . GLY A 1 182 ? -7.976 5.311 -7.295 1.00 87.56 182 GLY A C 1
ATOM 1297 O O . GLY A 1 182 ? -9.146 5.333 -6.929 1.00 87.56 182 GLY A O 1
ATOM 1298 N N . ASN A 1 183 ? -7.004 5.897 -6.594 1.00 93.75 183 ASN A N 1
ATOM 1299 C CA . ASN A 1 183 ? -7.250 6.629 -5.355 1.00 93.75 183 ASN A CA 1
ATOM 1300 C C . ASN A 1 183 ? -7.581 8.099 -5.635 1.00 93.75 183 ASN A C 1
ATOM 1302 O O . ASN A 1 183 ? -7.084 8.690 -6.594 1.00 93.75 183 ASN A O 1
ATOM 1306 N N . THR A 1 184 ? -8.352 8.721 -4.752 1.00 96.56 184 THR A N 1
ATOM 1307 C CA . THR A 1 184 ? -8.484 10.179 -4.666 1.00 96.56 184 THR A CA 1
ATOM 1308 C C . THR A 1 184 ? -7.775 10.646 -3.405 1.00 96.56 184 THR A C 1
ATOM 1310 O O . THR A 1 184 ? -8.148 10.230 -2.311 1.00 96.56 184 THR A O 1
ATOM 1313 N N . VAL A 1 185 ? -6.751 11.487 -3.551 1.00 95.81 185 VAL A N 1
ATOM 1314 C CA . VAL A 1 185 ? -5.886 11.920 -2.444 1.00 95.81 185 VAL A CA 1
ATOM 1315 C C . VAL A 1 185 ? -5.716 13.439 -2.421 1.00 95.81 185 VAL A C 1
ATOM 1317 O O . VAL A 1 185 ? -5.748 14.097 -3.467 1.00 95.81 185 VAL A O 1
ATOM 1320 N N . GLY A 1 186 ? -5.534 14.013 -1.231 1.00 93.94 186 GLY A N 1
ATOM 1321 C CA . GLY A 1 186 ? -5.240 15.436 -1.049 1.00 93.94 186 GLY A CA 1
ATOM 1322 C C . GLY A 1 186 ? -3.897 15.822 -1.667 1.00 93.94 186 GLY A C 1
ATOM 1323 O O . GLY A 1 186 ? -3.823 16.772 -2.437 1.00 93.94 186 GLY A O 1
ATOM 1324 N N . SER A 1 187 ? -2.858 15.038 -1.414 1.00 92.62 187 SER A N 1
ATOM 1325 C CA . SER A 1 187 ? -1.563 15.082 -2.105 1.00 92.62 187 SER A CA 1
ATOM 1326 C C . SER A 1 187 ? -0.960 13.680 -2.137 1.00 92.62 187 SER A C 1
ATOM 1328 O O . SER A 1 187 ? -1.443 12.784 -1.445 1.00 92.62 187 SER A O 1
ATOM 1330 N N . LEU A 1 188 ? 0.059 13.479 -2.967 1.00 90.81 188 LEU A N 1
ATOM 1331 C CA . LEU A 1 188 ? 0.784 12.216 -3.061 1.00 90.81 188 LEU A CA 1
ATOM 1332 C C . LEU A 1 188 ? 2.257 12.475 -2.771 1.00 90.81 188 LEU A C 1
ATOM 1334 O O . LEU A 1 188 ? 2.847 13.356 -3.397 1.00 90.81 188 LEU A O 1
ATOM 1338 N N . ASP A 1 189 ? 2.827 11.697 -1.864 1.00 88.38 189 ASP A N 1
ATOM 1339 C CA . ASP A 1 189 ? 4.256 11.673 -1.585 1.00 88.38 189 ASP A CA 1
ATOM 1340 C C . ASP A 1 189 ? 4.767 10.242 -1.705 1.00 88.38 189 ASP A C 1
ATOM 1342 O O . ASP A 1 189 ? 4.127 9.293 -1.253 1.00 88.38 189 ASP A O 1
ATOM 1346 N N . LEU A 1 190 ? 5.871 10.080 -2.412 1.00 83.88 190 LEU A N 1
ATOM 1347 C CA . LEU A 1 190 ? 6.487 8.784 -2.642 1.00 83.88 190 LEU A CA 1
ATOM 1348 C C . LEU A 1 190 ? 7.910 8.895 -2.163 1.00 83.88 190 LEU A C 1
ATOM 1350 O O . LEU A 1 190 ? 8.820 9.228 -2.939 1.00 83.88 190 LEU A O 1
ATOM 1354 N N . ASP A 1 191 ? 8.077 8.668 -0.875 1.00 72.69 191 ASP A N 1
ATOM 1355 C CA . ASP A 1 191 ? 9.386 8.718 -0.282 1.00 72.69 191 ASP A CA 1
ATOM 1356 C C . ASP A 1 191 ? 10.171 7.456 -0.623 1.00 72.69 191 ASP A C 1
ATOM 1358 O O . ASP A 1 191 ? 9.661 6.429 -1.080 1.00 72.69 191 ASP A O 1
ATOM 1362 N N . GLN A 1 192 ? 11.476 7.669 -0.649 1.00 60.47 192 GLN A N 1
ATOM 1363 C CA . GLN A 1 192 ? 12.445 6.877 -1.383 1.00 60.47 192 GLN A CA 1
ATOM 1364 C C . GLN A 1 192 ? 12.307 5.416 -0.986 1.00 60.47 192 GLN A C 1
ATOM 1366 O O . GLN A 1 192 ? 12.490 5.142 0.183 1.00 60.47 192 GLN A O 1
ATOM 1371 N N . ASN A 1 193 ? 12.028 4.514 -1.936 1.00 58.53 193 ASN A N 1
ATOM 1372 C CA . ASN A 1 193 ? 12.511 3.127 -2.045 1.00 58.53 193 ASN A CA 1
ATOM 1373 C C . ASN A 1 193 ? 11.565 2.293 -2.929 1.00 58.53 193 ASN A C 1
ATOM 1375 O O . ASN A 1 193 ? 10.379 2.592 -3.057 1.00 58.53 193 ASN A O 1
ATOM 1379 N N . GLY A 1 194 ? 12.138 1.274 -3.579 1.00 59.72 194 GLY A N 1
ATOM 1380 C CA . GLY A 1 194 ? 11.448 0.247 -4.365 1.00 59.72 194 GLY A CA 1
ATOM 1381 C C . GLY A 1 194 ? 10.634 0.712 -5.577 1.00 59.72 194 GLY A C 1
ATOM 1382 O O . GLY A 1 194 ? 10.917 1.724 -6.220 1.00 59.72 194 GLY A O 1
ATOM 1383 N N . VAL A 1 195 ? 9.686 -0.145 -5.967 1.00 67.69 195 VAL A N 1
ATOM 1384 C CA . VAL A 1 195 ? 9.045 -0.151 -7.288 1.00 67.69 195 VAL A CA 1
ATOM 1385 C C . VAL A 1 195 ? 7.533 -0.010 -7.131 1.00 67.69 195 VAL A C 1
ATOM 1387 O O . VAL A 1 195 ? 6.857 -0.964 -6.745 1.0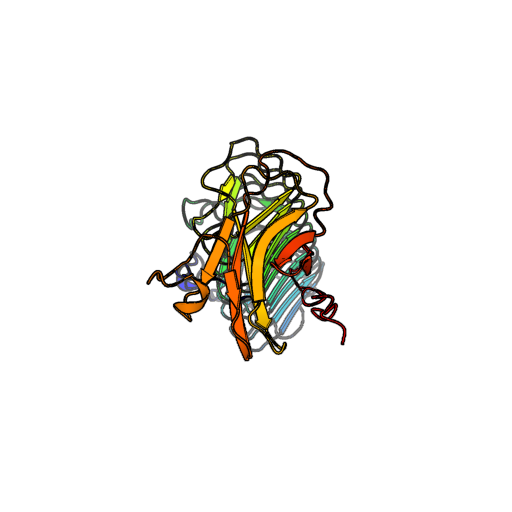0 67.69 195 VAL A O 1
ATOM 1390 N N . VAL A 1 196 ? 6.980 1.171 -7.438 1.00 74.12 196 VAL A N 1
ATOM 1391 C CA . VAL A 1 196 ? 5.551 1.475 -7.235 1.00 74.12 196 VAL A CA 1
ATOM 1392 C C . VAL A 1 196 ? 4.848 1.827 -8.547 1.00 74.12 196 VAL A C 1
ATOM 1394 O O . VAL A 1 196 ? 5.212 2.766 -9.248 1.00 74.12 196 VAL A O 1
ATOM 1397 N N . VAL A 1 197 ? 3.777 1.107 -8.884 1.00 75.19 197 VAL A N 1
ATOM 1398 C CA . VAL A 1 197 ? 2.899 1.476 -10.012 1.00 75.19 197 VAL A CA 1
ATOM 1399 C C . VAL A 1 197 ? 1.853 2.485 -9.547 1.00 75.19 197 VAL A C 1
ATOM 1401 O O . VAL A 1 197 ? 1.152 2.229 -8.571 1.00 75.19 197 VAL A O 1
ATOM 1404 N N . ILE A 1 198 ? 1.695 3.603 -10.258 1.00 78.31 198 ILE A N 1
ATOM 1405 C CA . ILE A 1 198 ? 0.797 4.697 -9.864 1.00 78.31 198 ILE A CA 1
ATOM 1406 C C . ILE A 1 198 ? -0.140 5.019 -11.008 1.00 78.31 198 ILE A C 1
ATOM 1408 O O . ILE A 1 198 ? 0.249 5.642 -11.996 1.00 78.31 198 ILE A O 1
ATOM 1412 N N . ALA A 1 199 ? -1.398 4.620 -10.883 1.00 77.06 199 ALA A N 1
ATOM 1413 C CA . ALA A 1 199 ? -2.325 4.714 -11.997 1.00 77.06 199 ALA A CA 1
ATOM 1414 C C . ALA A 1 199 ? -3.728 5.167 -11.606 1.00 77.06 199 ALA A C 1
ATOM 1416 O O . ALA A 1 199 ? -4.264 4.772 -10.582 1.00 77.06 199 ALA A O 1
ATOM 1417 N N . SER A 1 200 ? -4.382 5.914 -12.491 1.00 79.62 200 SER A N 1
ATOM 1418 C CA . SER A 1 200 ? -5.788 6.317 -12.363 1.00 79.62 200 SER A CA 1
ATOM 1419 C C . SER A 1 200 ? -6.106 7.081 -11.073 1.00 79.62 200 SER A C 1
ATOM 1421 O O . SER A 1 200 ? -7.249 7.072 -10.626 1.00 79.62 200 SER A O 1
ATOM 1423 N N . ASN A 1 201 ? -5.113 7.718 -10.445 1.00 85.75 201 ASN A N 1
ATOM 1424 C CA . ASN A 1 201 ? -5.333 8.477 -9.219 1.00 85.75 201 ASN A CA 1
ATOM 1425 C C . ASN A 1 201 ? -5.765 9.910 -9.530 1.00 85.75 201 ASN A C 1
ATOM 1427 O O . ASN A 1 201 ? -5.318 10.514 -10.502 1.00 85.75 201 ASN A O 1
ATOM 1431 N N . THR A 1 202 ? -6.584 10.487 -8.661 1.00 91.75 202 THR A N 1
ATOM 1432 C CA . THR A 1 202 ? -6.833 11.930 -8.611 1.00 91.75 202 THR A CA 1
ATOM 1433 C C . THR A 1 202 ? -6.066 12.510 -7.431 1.00 91.75 202 THR A C 1
ATOM 1435 O O . THR A 1 202 ? -6.400 12.236 -6.282 1.00 91.75 202 THR A O 1
ATOM 1438 N N . VAL A 1 203 ? -5.036 13.299 -7.716 1.00 92.38 203 VAL A N 1
ATOM 1439 C CA . VAL A 1 203 ? -4.216 14.011 -6.734 1.00 92.38 203 VAL A CA 1
ATOM 1440 C C . VAL A 1 203 ? -4.631 15.479 -6.758 1.00 92.38 203 VAL A C 1
ATOM 1442 O O . VAL A 1 203 ? -4.358 16.204 -7.718 1.00 92.38 203 VAL A O 1
ATOM 1445 N N . ASN A 1 204 ? -5.321 15.920 -5.708 1.00 93.94 204 ASN A N 1
ATOM 1446 C CA . ASN A 1 204 ? -5.871 17.278 -5.636 1.00 93.94 204 ASN A CA 1
ATOM 1447 C C . ASN A 1 204 ? -4.799 18.355 -5.393 1.00 93.94 204 ASN A C 1
ATOM 1449 O O . ASN A 1 204 ? -5.027 19.532 -5.663 1.00 93.94 204 ASN A O 1
ATOM 1453 N N . GLY A 1 205 ? -3.633 17.954 -4.897 1.00 91.50 205 GLY A N 1
ATOM 1454 C CA . GLY A 1 205 ? -2.488 18.801 -4.597 1.00 91.50 205 GLY A CA 1
ATOM 1455 C C . GLY A 1 205 ? -1.253 18.386 -5.388 1.00 91.50 205 GLY A C 1
ATOM 1456 O O . GLY A 1 205 ? -1.343 17.988 -6.551 1.00 91.50 205 GLY A O 1
ATOM 1457 N N . ILE A 1 206 ? -0.089 18.522 -4.757 1.00 89.81 206 ILE A N 1
ATOM 1458 C CA . ILE A 1 206 ? 1.201 18.163 -5.351 1.00 89.81 206 ILE A CA 1
ATOM 1459 C C . ILE A 1 206 ? 1.365 16.639 -5.341 1.00 89.81 206 ILE A C 1
ATOM 1461 O O . ILE A 1 206 ? 0.993 15.977 -4.371 1.00 89.81 206 ILE A O 1
ATOM 1465 N N . ALA A 1 207 ? 1.941 16.101 -6.416 1.00 88.44 207 ALA A N 1
ATOM 1466 C CA . ALA A 1 207 ? 2.521 14.762 -6.435 1.00 88.44 207 ALA A CA 1
ATOM 1467 C C . ALA A 1 207 ? 4.052 14.867 -6.370 1.00 88.44 207 ALA A C 1
ATOM 1469 O O . ALA A 1 207 ? 4.673 15.398 -7.297 1.00 88.44 207 ALA A O 1
ATOM 1470 N N . LYS A 1 208 ? 4.656 14.384 -5.287 1.00 87.31 208 LYS A N 1
ATOM 1471 C CA . LYS A 1 208 ? 6.105 14.323 -5.089 1.00 87.31 208 LYS A CA 1
ATOM 1472 C C . LYS A 1 208 ? 6.594 12.908 -5.397 1.00 87.31 208 LYS A C 1
ATOM 1474 O O . LYS A 1 208 ? 6.103 11.932 -4.845 1.00 87.31 208 LYS A O 1
ATOM 1479 N N . TYR A 1 209 ? 7.531 12.811 -6.336 1.00 80.62 209 TYR A N 1
ATOM 1480 C CA . TYR A 1 209 ? 8.226 11.580 -6.698 1.00 80.62 209 TYR A CA 1
ATOM 1481 C C . TYR A 1 209 ? 9.630 11.625 -6.085 1.00 80.62 209 TYR A C 1
ATOM 1483 O O . TYR A 1 209 ? 10.420 12.512 -6.425 1.00 80.62 209 TYR A O 1
ATOM 1491 N N . GLY A 1 210 ? 9.942 10.696 -5.179 1.00 71.50 210 GLY A N 1
ATOM 1492 C CA . GLY A 1 210 ? 11.256 10.583 -4.549 1.00 71.50 210 GLY A CA 1
ATOM 1493 C C . GLY A 1 210 ? 12.393 10.264 -5.529 1.00 71.50 210 GLY A C 1
ATOM 1494 O O . GLY A 1 210 ? 12.187 9.888 -6.682 1.00 71.50 210 GLY A O 1
ATOM 1495 N N . THR A 1 211 ? 13.635 10.397 -5.061 1.00 62.00 211 THR A N 1
ATOM 1496 C CA . THR A 1 211 ? 14.860 10.313 -5.884 1.00 62.00 211 THR A CA 1
ATOM 1497 C C . THR A 1 211 ? 15.178 8.922 -6.437 1.00 62.00 211 THR A C 1
ATOM 1499 O O . THR A 1 211 ? 15.871 8.824 -7.447 1.00 62.00 211 THR A O 1
ATOM 1502 N N . ASN A 1 212 ? 14.670 7.862 -5.803 1.00 54.88 212 ASN A N 1
ATOM 1503 C CA . ASN A 1 212 ? 14.878 6.463 -6.202 1.00 54.88 212 ASN A CA 1
ATOM 1504 C C . ASN A 1 212 ? 13.636 5.841 -6.862 1.00 54.88 212 ASN A C 1
ATOM 1506 O O . ASN A 1 212 ? 13.613 4.637 -7.108 1.00 54.88 212 ASN A O 1
ATOM 1510 N N . GLY A 1 213 ? 12.591 6.641 -7.096 1.00 54.41 213 GLY A N 1
ATOM 1511 C CA . GLY A 1 213 ? 11.256 6.154 -7.414 1.00 54.41 213 GLY A CA 1
ATOM 1512 C C . GLY A 1 213 ? 11.177 5.570 -8.812 1.00 54.41 213 GLY A C 1
ATOM 1513 O O . GLY A 1 213 ? 10.939 6.296 -9.781 1.00 54.41 213 GLY A O 1
ATOM 1514 N N . TRP A 1 214 ? 11.308 4.246 -8.909 1.00 59.03 214 TRP A N 1
ATOM 1515 C CA . TRP A 1 214 ? 10.708 3.568 -10.038 1.00 59.03 214 TRP A CA 1
ATOM 1516 C C . TRP A 1 214 ? 9.202 3.787 -9.970 1.00 59.03 214 TRP A C 1
ATOM 1518 O O . TRP A 1 214 ? 8.563 3.391 -8.991 1.00 59.03 214 TRP A O 1
ATOM 1528 N N . CYS A 1 215 ? 8.621 4.374 -11.010 1.00 62.00 215 CYS A N 1
ATOM 1529 C CA . CYS A 1 215 ? 7.183 4.363 -11.186 1.00 62.00 215 CYS A CA 1
ATOM 1530 C C . CYS A 1 215 ? 6.748 4.156 -12.632 1.00 62.00 215 CYS A C 1
ATOM 1532 O O . CYS A 1 215 ? 7.337 4.649 -13.593 1.00 62.00 215 CYS A O 1
ATOM 1534 N N . GLY A 1 216 ? 5.658 3.405 -12.778 1.00 59.97 216 GLY A N 1
ATOM 1535 C CA . GLY A 1 216 ? 4.830 3.417 -13.977 1.00 59.97 216 GLY A CA 1
ATOM 1536 C C . GLY A 1 216 ? 3.649 4.345 -13.736 1.00 59.97 216 GLY A C 1
ATOM 1537 O O . GLY A 1 216 ? 2.892 4.107 -12.795 1.00 59.97 216 GLY A O 1
ATOM 1538 N N . THR A 1 217 ? 3.486 5.391 -14.550 1.00 62.12 217 THR A N 1
ATOM 1539 C CA . THR A 1 217 ? 2.351 6.318 -14.439 1.00 62.12 217 THR A CA 1
ATOM 1540 C C . THR A 1 217 ? 1.361 6.134 -15.582 1.00 62.12 217 THR A C 1
ATOM 1542 O O . THR A 1 217 ? 1.737 5.973 -16.739 1.00 62.12 217 THR A O 1
ATOM 1545 N N . GLY A 1 218 ? 0.066 6.192 -15.269 1.00 61.84 218 GLY A N 1
ATOM 1546 C CA . GLY A 1 218 ? -0.987 6.204 -16.284 1.00 61.84 218 GLY A CA 1
ATOM 1547 C C . GLY A 1 218 ? -2.290 6.765 -15.731 1.00 61.84 218 GLY A C 1
ATOM 1548 O O . GLY A 1 218 ? -2.702 6.382 -14.646 1.00 61.84 218 GLY A O 1
ATOM 1549 N N . TYR A 1 219 ? -2.954 7.672 -16.452 1.00 69.75 219 TYR A N 1
ATOM 1550 C CA . TYR A 1 219 ? -4.244 8.271 -16.056 1.00 69.75 219 TYR A CA 1
ATOM 1551 C C . TYR A 1 219 ? -4.302 8.983 -14.692 1.00 69.75 219 TYR A C 1
ATOM 1553 O O . TYR A 1 219 ? -5.380 9.121 -14.119 1.00 69.75 219 TYR A O 1
ATOM 1561 N N . ASN A 1 220 ? -3.182 9.477 -14.168 1.00 75.19 220 ASN A N 1
ATOM 1562 C CA . ASN A 1 220 ? -3.247 10.318 -12.976 1.00 75.19 220 ASN A CA 1
ATOM 1563 C C . ASN A 1 220 ? -3.717 11.732 -13.353 1.00 75.19 220 ASN A C 1
ATOM 1565 O O . ASN A 1 220 ? -3.207 12.330 -14.300 1.00 75.19 220 ASN A O 1
ATOM 1569 N N . VAL A 1 221 ? -4.675 12.272 -12.605 1.00 84.88 221 VAL A N 1
ATOM 1570 C CA . VAL A 1 221 ? -5.074 13.682 -12.655 1.00 84.88 221 VAL A CA 1
ATOM 1571 C C . VAL A 1 221 ? -4.385 14.378 -11.493 1.00 84.88 221 VAL A C 1
ATOM 1573 O O . VAL A 1 221 ? -4.686 14.071 -10.346 1.00 84.88 221 VAL A O 1
ATOM 1576 N N . ILE A 1 222 ? -3.452 15.284 -11.777 1.00 87.00 222 ILE A N 1
ATOM 1577 C CA . ILE A 1 222 ? -2.662 15.979 -10.752 1.00 87.00 222 ILE A CA 1
ATOM 1578 C C . ILE A 1 222 ? -2.938 17.474 -10.871 1.00 87.00 222 ILE A C 1
ATOM 1580 O O . ILE A 1 222 ? -2.582 18.091 -11.874 1.00 87.00 222 ILE A O 1
ATOM 1584 N N . LEU A 1 223 ? -3.593 18.051 -9.863 1.00 88.69 223 LEU A N 1
ATOM 1585 C CA . LEU A 1 223 ? -4.054 19.442 -9.909 1.00 88.69 223 LEU A CA 1
ATOM 1586 C C . LEU A 1 223 ? -3.007 20.442 -9.393 1.00 88.69 223 LEU A C 1
ATOM 1588 O O . LEU A 1 223 ? -2.969 21.573 -9.871 1.00 88.69 223 LEU A O 1
ATOM 1592 N N . GLY A 1 224 ? -2.141 20.041 -8.455 1.00 85.88 224 GLY A N 1
ATOM 1593 C CA . GLY A 1 224 ? -1.105 20.905 -7.866 1.00 85.88 224 GLY A CA 1
ATOM 1594 C C . GLY A 1 224 ? 0.271 20.826 -8.535 1.00 85.88 224 GLY A C 1
ATOM 1595 O O . GLY A 1 224 ? 1.194 21.513 -8.107 1.00 85.88 224 GLY A O 1
ATOM 1596 N N . GLY A 1 225 ? 0.418 20.010 -9.582 1.00 85.50 225 GLY A N 1
ATOM 1597 C CA . GLY A 1 225 ? 1.685 19.780 -10.279 1.00 85.50 225 GLY A CA 1
ATOM 1598 C C . GLY A 1 225 ? 2.556 18.684 -9.658 1.00 85.50 225 GLY A C 1
ATOM 1599 O O . GLY A 1 225 ? 2.176 18.012 -8.698 1.00 85.50 225 GLY A O 1
ATOM 1600 N N . THR A 1 226 ? 3.732 18.481 -10.251 1.00 85.00 226 THR A N 1
ATOM 1601 C CA . THR A 1 226 ? 4.662 17.400 -9.896 1.00 85.00 226 THR A CA 1
ATOM 1602 C C . THR A 1 226 ? 5.990 17.944 -9.378 1.00 85.00 226 THR A C 1
ATOM 1604 O O . THR A 1 226 ? 6.534 18.886 -9.956 1.00 85.00 226 THR A O 1
ATOM 1607 N N . GLN A 1 227 ? 6.542 17.318 -8.341 1.00 85.19 227 GLN A N 1
ATOM 1608 C CA . GLN A 1 227 ? 7.909 17.531 -7.858 1.00 85.19 227 GLN A CA 1
ATOM 1609 C C . GLN A 1 227 ? 8.716 16.238 -8.002 1.00 85.19 227 GLN A C 1
ATOM 1611 O O . GLN A 1 227 ? 8.178 15.152 -7.810 1.00 85.19 227 GLN A O 1
ATOM 1616 N N . GLY A 1 228 ? 10.001 16.351 -8.340 1.00 77.88 228 GLY A N 1
ATOM 1617 C CA . GLY A 1 228 ? 10.821 15.188 -8.684 1.00 77.88 228 GLY A CA 1
ATOM 1618 C C . GLY A 1 228 ? 10.490 14.620 -10.067 1.00 77.88 228 GLY A C 1
ATOM 1619 O O . GLY A 1 228 ? 9.790 15.249 -10.865 1.00 77.88 228 GLY A O 1
ATOM 1620 N N . ILE A 1 229 ? 11.043 13.447 -10.378 1.00 73.12 229 ILE A N 1
ATOM 1621 C CA . ILE A 1 229 ? 10.881 12.799 -11.682 1.00 73.12 229 ILE A CA 1
ATOM 1622 C C . ILE A 1 229 ? 10.464 11.354 -11.455 1.00 73.12 229 ILE A C 1
ATOM 1624 O O . ILE A 1 229 ? 11.167 10.600 -10.792 1.00 73.12 229 ILE A O 1
ATOM 1628 N N . CYS A 1 230 ? 9.349 10.965 -12.070 1.00 73.06 230 CYS A N 1
ATOM 1629 C CA . CYS A 1 230 ? 9.006 9.562 -12.207 1.00 73.06 230 CYS A CA 1
ATOM 1630 C C . CYS A 1 230 ? 9.891 8.926 -13.281 1.00 73.06 230 CYS A C 1
ATOM 1632 O O . CYS A 1 230 ? 9.863 9.350 -14.441 1.00 73.06 230 CYS A O 1
ATOM 1634 N N . VAL A 1 231 ? 10.669 7.917 -12.912 1.00 72.38 231 VAL A N 1
ATOM 1635 C CA . VAL A 1 231 ? 11.492 7.146 -13.847 1.00 72.38 231 VAL A CA 1
ATOM 1636 C C . VAL A 1 231 ? 11.052 5.698 -13.793 1.00 72.38 231 VAL A C 1
ATOM 1638 O O . VAL A 1 231 ? 10.696 5.200 -12.740 1.00 72.38 231 VAL A O 1
ATOM 1641 N N . GLY A 1 232 ? 11.056 5.001 -14.917 1.00 69.62 232 GLY A N 1
ATOM 1642 C CA . GLY A 1 232 ? 10.993 3.551 -14.913 1.00 69.62 232 GLY A CA 1
ATOM 1643 C C . GLY A 1 232 ? 12.365 2.989 -15.249 1.00 69.62 232 GLY A C 1
ATOM 1644 O O . GLY A 1 232 ? 13.096 3.559 -16.056 1.00 69.62 232 GLY A O 1
ATOM 1645 N N . ASN A 1 233 ? 12.739 1.894 -14.606 1.00 68.38 233 ASN A N 1
ATOM 1646 C CA . ASN A 1 233 ? 13.957 1.145 -14.866 1.00 68.38 233 ASN A CA 1
ATOM 1647 C C . ASN A 1 233 ? 13.733 -0.366 -14.687 1.00 68.38 233 ASN A C 1
ATOM 1649 O O . ASN A 1 233 ? 12.809 -0.805 -14.011 1.00 68.38 233 ASN A O 1
ATOM 1653 N N . VAL A 1 234 ? 14.517 -1.200 -15.352 1.00 69.00 234 VAL A N 1
ATOM 1654 C CA . VAL A 1 234 ? 14.476 -2.650 -15.130 1.00 69.00 234 VAL A CA 1
ATOM 1655 C C . VAL A 1 234 ? 15.816 -3.250 -15.497 1.00 69.00 234 VAL A C 1
ATOM 1657 O O . VAL A 1 234 ? 16.448 -2.813 -16.455 1.00 69.00 234 VAL A O 1
ATOM 1660 N N . GLU A 1 235 ? 16.238 -4.261 -14.753 1.00 70.50 235 GLU A N 1
ATOM 1661 C CA . GLU A 1 235 ? 17.450 -5.017 -15.046 1.00 70.50 235 GLU A CA 1
ATOM 1662 C C . GLU A 1 235 ? 17.106 -6.319 -15.761 1.00 70.50 235 GLU A C 1
ATOM 1664 O O . GLU A 1 235 ? 16.233 -7.079 -15.331 1.00 70.50 235 GLU A O 1
ATOM 1669 N N . VAL A 1 236 ? 17.791 -6.563 -16.875 1.00 71.75 236 VAL A N 1
ATOM 1670 C CA . VAL A 1 236 ? 17.671 -7.778 -17.675 1.00 71.75 236 VAL A CA 1
ATOM 1671 C C . VAL A 1 236 ? 19.038 -8.415 -17.812 1.00 71.75 236 VAL A C 1
ATOM 1673 O O . VAL A 1 236 ? 19.984 -7.796 -18.294 1.00 71.75 236 VAL A O 1
ATOM 1676 N N . ASP A 1 237 ? 19.103 -9.682 -17.425 1.00 74.31 237 ASP A N 1
ATOM 1677 C CA . ASP A 1 237 ? 20.278 -10.517 -17.606 1.00 74.31 237 ASP A CA 1
ATOM 1678 C C . ASP A 1 237 ? 20.182 -11.211 -18.966 1.00 74.31 237 ASP A C 1
ATOM 1680 O O . ASP A 1 237 ? 19.193 -11.890 -19.259 1.00 74.31 237 ASP A O 1
ATOM 1684 N N . VAL A 1 238 ? 21.204 -11.043 -19.802 1.00 74.69 238 VAL A N 1
ATOM 1685 C CA . VAL A 1 238 ? 21.302 -11.700 -21.106 1.00 74.69 238 VAL A CA 1
ATOM 1686 C C . VAL A 1 238 ? 22.566 -12.543 -21.152 1.00 74.69 238 VAL A C 1
ATOM 1688 O O . VAL A 1 238 ? 23.676 -12.017 -21.113 1.00 74.69 238 VAL A O 1
ATOM 1691 N N . GLU A 1 239 ? 22.394 -13.857 -21.256 1.00 78.19 239 GLU A N 1
ATOM 1692 C CA . GLU A 1 239 ? 23.486 -14.827 -21.336 1.00 78.19 239 GLU A CA 1
ATOM 1693 C C . GLU A 1 239 ? 23.726 -15.265 -22.785 1.00 78.19 239 GLU A C 1
ATOM 1695 O O . GLU A 1 239 ? 22.787 -15.588 -23.519 1.00 78.19 239 GLU A O 1
ATOM 1700 N N . ASN A 1 240 ? 24.991 -15.309 -23.205 1.00 77.81 240 ASN A N 1
ATOM 1701 C CA . ASN A 1 240 ? 25.361 -15.860 -24.505 1.00 77.81 240 ASN A CA 1
ATOM 1702 C C . ASN A 1 240 ? 25.741 -17.341 -24.382 1.00 77.81 240 ASN A C 1
ATOM 1704 O O . ASN A 1 240 ? 26.889 -17.693 -24.112 1.00 77.81 240 ASN A O 1
ATOM 1708 N N . THR A 1 241 ? 24.772 -18.205 -24.670 1.00 78.81 241 THR A N 1
ATOM 1709 C CA . THR A 1 241 ? 24.937 -19.668 -24.710 1.00 78.81 241 THR A CA 1
ATOM 1710 C C . THR A 1 241 ? 25.415 -20.196 -26.069 1.00 78.81 241 THR A C 1
ATOM 1712 O O . THR A 1 241 ? 25.543 -21.405 -26.259 1.00 78.81 241 THR A O 1
ATOM 1715 N N . GLY A 1 242 ? 25.657 -19.304 -27.034 1.00 74.56 242 GLY A N 1
ATOM 1716 C CA . GLY A 1 242 ? 26.110 -19.651 -28.376 1.00 74.56 242 GLY A CA 1
ATOM 1717 C C . GLY A 1 242 ? 27.606 -19.957 -28.453 1.00 74.56 242 GLY A C 1
ATOM 1718 O O . GLY A 1 242 ? 28.323 -19.984 -27.460 1.00 74.56 242 GLY A O 1
ATOM 1719 N N . SER A 1 243 ? 28.100 -20.168 -29.672 1.00 80.75 243 SER A N 1
ATOM 1720 C CA . SER A 1 243 ? 29.509 -20.495 -29.945 1.00 80.75 243 SER A CA 1
ATOM 1721 C C . SER A 1 243 ? 30.349 -19.306 -30.427 1.00 80.75 243 SER A C 1
ATOM 1723 O O . SER A 1 243 ? 31.552 -19.454 -30.641 1.00 80.75 243 SER A O 1
ATOM 1725 N N . ILE A 1 244 ? 29.740 -18.125 -30.593 1.00 80.38 244 ILE A N 1
ATOM 1726 C CA . ILE A 1 244 ? 30.413 -16.887 -31.013 1.00 80.38 244 ILE A CA 1
ATOM 1727 C C . ILE A 1 244 ? 29.979 -15.694 -30.146 1.00 80.38 244 ILE A C 1
ATOM 1729 O O . ILE A 1 244 ? 28.847 -15.677 -29.661 1.00 80.38 244 ILE A O 1
ATOM 1733 N N . PRO A 1 245 ? 30.834 -14.669 -29.956 1.00 79.94 245 PRO A N 1
ATOM 1734 C CA . PRO A 1 245 ? 30.438 -13.445 -29.265 1.00 79.94 245 PRO A CA 1
ATOM 1735 C C . PRO A 1 245 ? 29.279 -12.731 -29.971 1.00 79.94 245 PRO A C 1
ATOM 1737 O O . PRO A 1 245 ? 29.290 -12.559 -31.194 1.00 79.94 245 PRO A O 1
ATOM 1740 N N . VAL A 1 246 ? 28.308 -12.256 -29.194 1.00 79.38 246 VAL A N 1
ATOM 1741 C CA . VAL A 1 246 ? 27.164 -11.481 -29.695 1.00 79.38 246 VAL A CA 1
ATOM 1742 C C . VAL A 1 246 ? 27.400 -9.998 -29.433 1.00 79.38 246 VAL A C 1
ATOM 1744 O O . VAL A 1 246 ? 27.939 -9.621 -28.396 1.00 79.38 246 VAL A O 1
ATOM 1747 N N . LYS A 1 247 ? 27.001 -9.143 -30.380 1.00 82.00 247 LYS A N 1
ATOM 1748 C CA . LYS A 1 247 ? 27.006 -7.687 -30.208 1.00 82.00 247 LYS A CA 1
ATOM 1749 C C . LYS A 1 247 ? 25.598 -7.155 -30.384 1.00 82.00 247 LYS A C 1
ATOM 1751 O O . LYS A 1 247 ? 25.071 -7.272 -31.486 1.00 82.00 247 LYS A O 1
ATOM 1756 N N . PHE A 1 248 ? 25.002 -6.554 -29.363 1.00 79.62 248 PHE A N 1
ATOM 1757 C CA . PHE A 1 248 ? 23.774 -5.783 -29.544 1.00 79.62 248 PHE A CA 1
ATOM 1758 C C . PHE A 1 248 ? 24.117 -4.411 -30.096 1.00 79.62 248 PHE A C 1
ATOM 1760 O O . PHE A 1 248 ? 24.899 -3.687 -29.496 1.00 79.62 248 PHE A O 1
ATOM 1767 N N . VAL A 1 249 ? 23.560 -4.074 -31.256 1.00 78.25 249 VAL A N 1
ATOM 1768 C CA . VAL A 1 249 ? 23.835 -2.832 -31.999 1.00 78.25 249 VAL A CA 1
ATOM 1769 C C . VAL A 1 249 ? 22.667 -1.856 -31.953 1.00 78.25 249 VAL A C 1
ATOM 1771 O O . VAL A 1 249 ? 22.811 -0.698 -32.336 1.00 78.25 249 VAL A O 1
ATOM 1774 N N . SER A 1 250 ? 21.497 -2.304 -31.505 1.00 74.06 250 SER A N 1
ATOM 1775 C CA . SER A 1 250 ? 20.317 -1.462 -31.329 1.00 74.06 250 SER A CA 1
ATOM 1776 C C . SER A 1 250 ? 19.456 -2.004 -30.197 1.00 74.06 250 SER A C 1
ATOM 1778 O O . SER A 1 250 ? 19.398 -3.215 -29.985 1.00 74.06 250 SER A O 1
ATOM 1780 N N . ALA A 1 251 ? 18.791 -1.099 -29.489 1.00 73.75 251 ALA A N 1
ATOM 1781 C CA . ALA A 1 251 ? 17.810 -1.415 -28.467 1.00 73.75 251 ALA A CA 1
ATOM 1782 C C . ALA A 1 251 ? 16.553 -0.578 -28.726 1.00 73.75 251 ALA A C 1
ATOM 1784 O O . ALA A 1 251 ? 16.643 0.620 -29.000 1.00 73.75 251 ALA A O 1
ATOM 1785 N N . TYR A 1 252 ? 15.392 -1.217 -28.672 1.00 72.31 252 TYR A N 1
ATOM 1786 C CA . TYR A 1 252 ? 14.094 -0.604 -28.913 1.00 72.31 252 TYR A CA 1
ATOM 1787 C C . TYR A 1 252 ? 13.179 -0.867 -27.727 1.00 72.31 252 TYR A C 1
ATOM 1789 O O . TYR A 1 252 ? 13.193 -1.951 -27.153 1.00 72.31 252 TYR A O 1
ATOM 1797 N N . MET A 1 253 ? 12.333 0.108 -27.415 1.00 70.00 253 MET A N 1
ATOM 1798 C CA . MET A 1 253 ? 11.157 -0.071 -26.568 1.00 70.00 253 MET A CA 1
ATOM 1799 C C . MET A 1 253 ? 9.947 0.309 -27.416 1.00 70.00 253 MET A C 1
ATOM 1801 O O . MET A 1 253 ? 9.878 1.436 -27.905 1.00 70.00 253 MET A O 1
ATOM 1805 N N . THR A 1 254 ? 9.039 -0.633 -27.678 1.00 64.00 254 THR A N 1
ATOM 1806 C CA . THR A 1 254 ? 7.894 -0.397 -28.580 1.00 64.00 254 THR A CA 1
ATOM 1807 C C . THR A 1 254 ? 6.588 -0.232 -27.799 1.00 64.00 254 THR A C 1
ATOM 1809 O O . THR A 1 254 ? 6.456 -0.768 -26.700 1.00 64.00 254 THR A O 1
ATOM 1812 N N . ASN A 1 255 ? 5.616 0.454 -28.413 1.00 53.94 255 ASN A N 1
ATOM 1813 C CA . ASN A 1 255 ? 4.234 0.671 -27.952 1.00 53.94 255 ASN A CA 1
ATOM 1814 C C . ASN A 1 255 ? 4.000 1.666 -26.799 1.00 53.94 255 ASN A C 1
ATOM 1816 O O . ASN A 1 255 ? 2.928 1.630 -26.199 1.00 53.94 255 ASN A O 1
ATOM 1820 N N . ILE A 1 256 ? 4.925 2.590 -26.506 1.00 55.81 256 ILE A N 1
ATOM 1821 C CA . ILE A 1 256 ? 4.706 3.597 -25.450 1.00 55.81 256 ILE A CA 1
ATOM 1822 C C . ILE A 1 256 ? 5.172 4.989 -25.909 1.00 55.81 256 ILE A C 1
ATOM 1824 O O . ILE A 1 256 ? 6.308 5.128 -26.362 1.00 55.81 256 ILE A O 1
ATOM 1828 N N . PRO A 1 257 ? 4.336 6.037 -25.779 1.00 54.41 257 PRO A N 1
ATOM 1829 C CA . PRO A 1 257 ? 4.789 7.423 -25.834 1.00 54.41 257 PRO A CA 1
ATOM 1830 C C . PRO A 1 257 ? 5.702 7.683 -24.634 1.00 54.41 257 PRO A C 1
ATOM 1832 O O . PRO A 1 257 ? 5.239 7.705 -23.498 1.00 54.41 257 PRO A O 1
ATOM 1835 N N . LEU A 1 258 ? 7.000 7.842 -24.863 1.00 58.69 258 LEU A N 1
ATOM 1836 C CA . LEU A 1 258 ? 7.945 8.215 -23.812 1.00 58.69 258 LEU A CA 1
ATOM 1837 C C . LEU A 1 258 ? 8.099 9.739 -23.777 1.00 58.69 258 LEU A C 1
ATOM 1839 O O . LEU A 1 258 ? 8.085 10.388 -24.823 1.00 58.69 258 LEU A O 1
ATOM 1843 N N . ALA A 1 259 ? 8.286 10.317 -22.586 1.00 59.84 259 ALA A N 1
ATOM 1844 C CA . ALA A 1 259 ? 8.651 11.735 -22.465 1.00 59.84 259 ALA A CA 1
ATOM 1845 C C . ALA A 1 259 ? 10.104 12.012 -22.911 1.00 59.84 259 ALA A C 1
ATOM 1847 O O . ALA A 1 259 ? 10.474 13.165 -23.125 1.00 59.84 259 ALA A O 1
ATOM 1848 N N . GLY A 1 260 ? 10.919 10.962 -23.065 1.00 63.97 260 GLY A N 1
ATOM 1849 C CA . GLY A 1 260 ? 12.309 11.021 -23.513 1.00 63.97 260 GLY A CA 1
ATOM 1850 C C . GLY A 1 260 ? 12.760 9.715 -24.171 1.00 63.97 260 GLY A C 1
ATOM 1851 O O . GLY A 1 260 ? 12.017 8.738 -24.214 1.00 63.97 260 GLY A O 1
ATOM 1852 N N . ASN A 1 261 ? 13.985 9.689 -24.697 1.00 66.38 261 ASN A N 1
ATOM 1853 C CA . ASN A 1 261 ? 14.543 8.467 -25.279 1.00 66.38 261 ASN A CA 1
ATOM 1854 C C . ASN A 1 261 ? 14.804 7.415 -24.186 1.00 66.38 261 ASN A C 1
ATOM 1856 O O . ASN A 1 261 ? 15.208 7.789 -23.083 1.00 66.38 261 ASN A O 1
ATOM 1860 N N . PRO A 1 262 ? 14.626 6.116 -24.482 1.00 70.19 262 PRO A N 1
ATOM 1861 C CA . PRO A 1 262 ? 15.011 5.068 -23.549 1.00 70.19 262 PRO A CA 1
ATOM 1862 C C . PRO A 1 262 ? 16.523 5.122 -23.297 1.00 70.19 262 PRO A C 1
ATOM 1864 O O . PRO A 1 262 ? 17.312 5.331 -24.225 1.00 70.19 262 PRO A O 1
ATOM 1867 N N . SER A 1 263 ? 16.922 4.943 -22.044 1.00 72.12 263 SER A N 1
ATOM 1868 C CA . SER A 1 263 ? 18.311 4.861 -21.605 1.00 72.12 263 SER A CA 1
ATOM 1869 C C . SER A 1 263 ? 18.687 3.421 -21.275 1.00 72.12 263 SER A C 1
ATOM 1871 O O . SER A 1 263 ? 17.838 2.577 -20.996 1.00 72.12 263 SER A O 1
ATOM 1873 N N . TRP A 1 264 ? 19.982 3.129 -21.347 1.00 71.25 264 TRP A N 1
ATOM 1874 C CA . TRP A 1 264 ? 20.516 1.788 -21.144 1.00 71.25 264 TRP A CA 1
ATOM 1875 C C . TRP A 1 264 ? 21.882 1.917 -20.484 1.00 71.25 264 TRP A C 1
ATOM 1877 O O . TRP A 1 264 ? 22.679 2.773 -20.879 1.00 71.25 264 TRP A O 1
ATOM 1887 N N . GLN A 1 26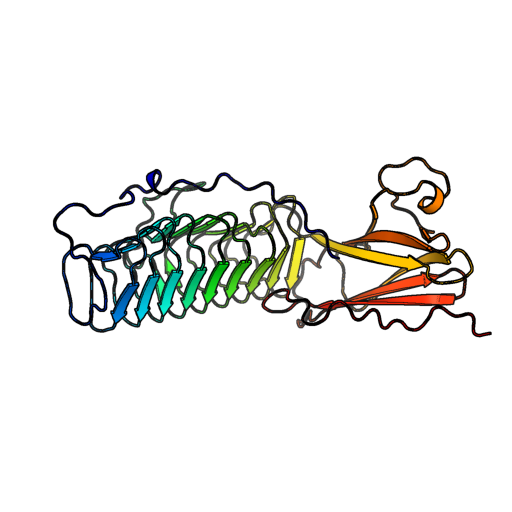5 ? 22.156 1.076 -19.498 1.00 71.56 265 GLN A N 1
ATOM 1888 C CA . GLN A 1 265 ? 23.466 0.966 -18.868 1.00 71.56 265 GLN A CA 1
ATOM 1889 C C . GLN A 1 265 ? 23.769 -0.496 -18.545 1.00 71.56 265 GLN A C 1
ATOM 1891 O O . GLN A 1 265 ? 22.872 -1.263 -18.212 1.00 71.56 265 GLN A O 1
ATOM 1896 N N . LEU A 1 266 ? 25.037 -0.881 -18.635 1.00 66.81 266 LEU A N 1
ATOM 1897 C CA . LEU A 1 266 ? 25.511 -2.159 -18.108 1.00 66.81 266 LEU A CA 1
ATOM 1898 C C . LEU A 1 266 ? 25.965 -1.995 -16.658 1.00 66.81 266 LEU A C 1
ATOM 1900 O O . LEU A 1 266 ? 26.728 -1.065 -16.367 1.00 66.81 266 LEU A O 1
ATOM 1904 N N . ALA A 1 267 ? 25.561 -2.918 -15.783 1.00 62.44 267 ALA A N 1
ATOM 1905 C CA . ALA A 1 267 ? 26.242 -3.107 -14.506 1.00 62.44 267 ALA A CA 1
ATOM 1906 C C . ALA A 1 267 ? 27.649 -3.656 -14.801 1.00 62.44 267 ALA A C 1
ATOM 1908 O O . ALA A 1 267 ? 27.808 -4.619 -15.554 1.00 62.44 267 ALA A O 1
ATOM 1909 N N . SER A 1 268 ? 28.697 -2.997 -14.303 1.00 53.28 268 SER A N 1
ATOM 1910 C CA . SER A 1 268 ? 30.069 -3.359 -14.670 1.00 53.28 268 SER A CA 1
ATOM 1911 C C . SER A 1 268 ? 30.488 -4.704 -14.077 1.00 53.28 268 SER A C 1
ATOM 1913 O O . SER A 1 268 ? 30.692 -4.837 -12.874 1.00 53.28 268 SER A O 1
ATOM 1915 N N . GLY A 1 269 ? 30.695 -5.686 -14.957 1.00 51.00 269 GLY A N 1
ATOM 1916 C CA . GLY A 1 269 ? 31.438 -6.909 -14.644 1.00 51.00 269 GLY A CA 1
ATOM 1917 C C . GLY A 1 269 ? 32.718 -7.067 -15.471 1.00 51.00 269 GLY A C 1
ATOM 1918 O O . GLY A 1 269 ? 33.744 -7.488 -14.943 1.00 51.00 269 GLY A O 1
ATOM 1919 N N . HIS A 1 270 ? 32.697 -6.708 -16.765 1.00 58.22 270 HIS A N 1
ATOM 1920 C CA . HIS A 1 270 ? 33.766 -7.089 -17.699 1.00 58.22 270 HIS A CA 1
ATOM 1921 C C . HIS A 1 270 ? 34.087 -5.987 -18.731 1.00 58.22 270 HIS A C 1
ATOM 1923 O O . HIS A 1 270 ? 33.255 -5.640 -19.564 1.00 58.22 270 HIS A O 1
ATOM 1929 N N . GLN A 1 271 ? 35.337 -5.487 -18.753 1.00 59.19 271 GLN A N 1
ATOM 1930 C CA . GLN A 1 271 ? 35.844 -4.469 -19.709 1.00 59.19 271 GLN A CA 1
ATOM 1931 C C . GLN A 1 271 ? 35.537 -4.781 -21.189 1.00 59.19 271 GLN A C 1
ATOM 1933 O O . GLN A 1 271 ? 35.402 -3.878 -22.018 1.00 59.19 271 GLN A O 1
ATOM 1938 N N . VAL A 1 272 ? 35.444 -6.071 -21.525 1.00 64.88 272 VAL A N 1
ATOM 1939 C CA . VAL A 1 272 ? 35.162 -6.571 -22.878 1.00 64.88 272 VAL A CA 1
ATOM 1940 C C . VAL A 1 272 ? 33.746 -6.204 -23.329 1.00 64.88 272 VAL A C 1
ATOM 1942 O O . VAL A 1 272 ? 33.539 -5.929 -24.509 1.00 64.88 272 VAL A O 1
ATOM 1945 N N . GLN A 1 273 ? 32.795 -6.123 -22.396 1.00 69.12 273 GLN A N 1
ATOM 1946 C CA . GLN A 1 273 ? 31.395 -5.793 -22.673 1.00 69.12 273 GLN A CA 1
ATOM 1947 C C . GLN A 1 273 ? 31.207 -4.310 -23.047 1.00 69.12 273 GLN A C 1
ATOM 1949 O O . GLN A 1 273 ? 30.242 -3.963 -23.724 1.00 69.12 273 GLN A O 1
ATOM 1954 N N . CYS A 1 274 ? 32.181 -3.465 -22.688 1.00 66.25 274 CYS A N 1
ATOM 1955 C CA . CYS A 1 274 ? 32.208 -2.016 -22.906 1.00 66.25 274 CYS A CA 1
ATOM 1956 C C . CYS A 1 274 ? 33.143 -1.558 -24.038 1.00 66.25 274 CYS A C 1
ATOM 1958 O O . CYS A 1 274 ? 33.503 -0.382 -24.109 1.00 66.25 274 CYS A O 1
ATOM 1960 N N . GLY A 1 275 ? 33.612 -2.471 -24.895 1.00 60.03 275 GLY A N 1
ATOM 1961 C CA . GLY A 1 275 ? 34.466 -2.100 -26.028 1.00 60.03 275 GLY A CA 1
ATOM 1962 C C . GLY A 1 275 ? 35.834 -1.523 -25.633 1.00 60.03 275 GLY A C 1
ATOM 1963 O O . GLY A 1 275 ? 36.342 -0.653 -26.333 1.00 60.03 275 GLY A O 1
ATOM 1964 N N . ALA A 1 276 ? 36.434 -2.026 -24.545 1.00 56.19 276 ALA A N 1
ATOM 1965 C CA . ALA A 1 276 ? 37.760 -1.659 -24.020 1.00 56.19 276 ALA A CA 1
ATOM 1966 C C . ALA A 1 276 ? 37.872 -0.318 -23.261 1.00 56.19 276 ALA A C 1
ATOM 1968 O O . ALA A 1 276 ? 38.979 0.075 -22.888 1.00 56.19 276 ALA A O 1
ATOM 1969 N N . ILE A 1 277 ? 36.759 0.357 -22.954 1.00 53.94 277 ILE A N 1
ATOM 1970 C CA . ILE A 1 277 ? 36.755 1.507 -22.035 1.00 53.94 277 ILE A CA 1
ATOM 1971 C C . ILE A 1 277 ? 36.551 1.004 -20.599 1.00 53.94 277 ILE A C 1
ATOM 1973 O O . ILE A 1 277 ? 35.559 0.347 -20.287 1.00 53.94 277 ILE A O 1
ATOM 1977 N N . LEU A 1 278 ? 37.498 1.325 -19.717 1.00 49.38 278 LEU A N 1
ATOM 1978 C CA . LEU A 1 278 ? 37.396 1.130 -18.269 1.00 49.38 278 LEU A CA 1
ATOM 1979 C C . LEU A 1 278 ? 36.366 2.115 -17.691 1.00 49.38 278 LEU A C 1
ATOM 1981 O O . LEU A 1 278 ? 36.719 3.227 -17.307 1.00 49.38 278 LEU A O 1
ATOM 1985 N N . SER A 1 279 ? 35.095 1.722 -17.648 1.00 53.47 279 SER A N 1
ATOM 1986 C CA . SER A 1 279 ? 34.041 2.474 -16.963 1.00 53.47 279 SER A CA 1
ATOM 1987 C C . SER A 1 279 ? 33.244 1.558 -16.038 1.00 53.47 279 SER A C 1
ATOM 1989 O O . SER A 1 279 ? 32.987 0.403 -16.372 1.00 53.47 279 SER A O 1
ATOM 1991 N N . LEU A 1 280 ? 32.850 2.081 -14.873 1.00 50.72 280 LEU A N 1
ATOM 1992 C CA . LEU A 1 280 ? 31.986 1.389 -13.905 1.00 50.72 280 LEU A CA 1
ATOM 1993 C C . LEU A 1 280 ? 30.540 1.237 -14.413 1.00 50.72 280 LEU A C 1
ATOM 1995 O O . LEU A 1 280 ? 29.777 0.444 -13.867 1.00 50.72 280 LEU A O 1
ATOM 1999 N N . THR A 1 281 ? 30.174 1.974 -15.460 1.00 53.75 281 THR A N 1
ATOM 2000 C CA . THR A 1 281 ? 28.906 1.866 -16.187 1.00 53.75 281 THR A CA 1
ATOM 2001 C C . THR A 1 281 ? 29.139 2.221 -17.653 1.00 53.75 281 THR A C 1
ATOM 2003 O O . THR A 1 281 ? 29.892 3.144 -17.972 1.00 53.75 281 THR A O 1
ATOM 2006 N N . CYS A 1 282 ? 28.516 1.491 -18.575 1.00 62.53 282 CYS A N 1
ATOM 2007 C CA . CYS A 1 282 ? 28.674 1.731 -20.011 1.00 62.53 282 CYS A CA 1
ATOM 2008 C C . CYS A 1 282 ? 27.314 2.032 -20.622 1.00 62.53 282 CYS A C 1
ATOM 2010 O O . CYS A 1 282 ? 26.409 1.206 -20.555 1.00 62.53 282 CYS A O 1
ATOM 2012 N N . SER A 1 283 ? 27.181 3.234 -21.180 1.00 61.09 283 SER A N 1
ATOM 2013 C CA . SER A 1 283 ? 25.920 3.808 -21.666 1.00 61.09 283 SER A CA 1
ATOM 2014 C C . SER A 1 283 ? 25.803 3.823 -23.194 1.00 61.09 283 SER A C 1
ATOM 2016 O O . SER A 1 283 ? 24.982 4.550 -23.751 1.00 61.09 283 SER A O 1
ATOM 2018 N N . GLN A 1 284 ? 26.649 3.061 -23.898 1.00 62.19 284 GLN A N 1
ATOM 2019 C CA . GLN A 1 284 ? 26.747 3.099 -25.357 1.00 62.19 284 GLN A CA 1
ATOM 2020 C C . GLN A 1 284 ? 26.707 1.701 -25.971 1.00 62.19 284 GLN A C 1
ATOM 2022 O O . GLN A 1 284 ? 27.355 0.770 -25.498 1.00 62.19 284 GLN A O 1
ATOM 2027 N N . LEU A 1 285 ? 25.954 1.585 -27.065 1.00 66.75 285 LEU A N 1
ATOM 2028 C CA . LEU A 1 285 ? 26.011 0.447 -27.974 1.00 66.75 285 LEU A CA 1
ATOM 2029 C C . LEU A 1 285 ? 27.325 0.500 -28.793 1.00 66.75 285 LEU A C 1
ATOM 2031 O O . LEU A 1 285 ? 27.794 1.596 -29.106 1.00 66.75 285 LEU A O 1
ATOM 2035 N N . PRO A 1 286 ? 27.891 -0.648 -29.211 1.00 73.81 286 PRO A N 1
ATOM 2036 C CA . PRO A 1 286 ? 27.338 -1.982 -29.027 1.00 73.81 286 PRO A CA 1
ATOM 2037 C C . PRO A 1 286 ? 27.664 -2.611 -27.664 1.00 73.81 286 PRO A C 1
ATOM 2039 O O . PRO A 1 286 ? 28.788 -2.504 -27.184 1.00 73.81 286 PRO A O 1
ATOM 2042 N N . ILE A 1 287 ? 26.707 -3.352 -27.101 1.00 77.56 287 ILE A N 1
ATOM 2043 C CA . ILE A 1 287 ? 26.930 -4.227 -25.936 1.00 77.56 287 ILE A CA 1
ATOM 2044 C C . ILE A 1 287 ? 27.511 -5.545 -26.447 1.00 77.56 287 ILE A C 1
ATOM 2046 O O . ILE A 1 287 ? 26.893 -6.188 -27.297 1.00 77.56 287 ILE A O 1
ATOM 2050 N N . ILE A 1 288 ? 28.685 -5.951 -25.961 1.00 80.81 288 ILE A N 1
ATOM 2051 C CA . ILE A 1 288 ? 29.347 -7.198 -26.376 1.00 80.81 288 ILE A CA 1
ATOM 2052 C C . ILE A 1 288 ? 29.135 -8.262 -25.300 1.00 80.81 288 ILE A C 1
ATOM 2054 O O . ILE A 1 288 ? 29.488 -8.027 -24.155 1.00 80.81 288 ILE A O 1
ATOM 2058 N N . ILE A 1 289 ? 28.623 -9.438 -25.663 1.00 80.00 289 ILE A N 1
ATOM 2059 C CA . ILE A 1 289 ? 28.449 -10.574 -24.746 1.00 80.00 289 ILE A CA 1
ATOM 2060 C C . ILE A 1 289 ? 29.357 -11.722 -25.214 1.00 80.00 289 ILE A C 1
ATOM 2062 O O . ILE A 1 289 ? 29.053 -12.370 -26.228 1.00 80.00 289 ILE A O 1
ATOM 2066 N N . PRO A 1 290 ? 30.507 -11.949 -24.547 1.00 82.31 290 PRO A N 1
ATOM 2067 C CA . PRO A 1 290 ? 31.382 -13.087 -24.821 1.00 82.31 290 PRO A CA 1
ATOM 2068 C C . PRO A 1 290 ? 30.655 -14.431 -24.697 1.00 82.31 290 PRO A C 1
ATOM 2070 O O . PRO A 1 290 ? 29.612 -14.529 -24.064 1.00 82.31 290 PRO A O 1
ATOM 2073 N N . VAL A 1 291 ? 31.207 -15.476 -25.313 1.00 81.69 291 VAL A N 1
ATOM 2074 C CA . VAL A 1 291 ? 30.665 -16.840 -25.199 1.00 81.69 291 VAL A CA 1
ATOM 2075 C C . VAL A 1 291 ? 30.743 -17.316 -23.749 1.00 81.69 291 VAL A C 1
ATOM 2077 O O . VAL A 1 291 ? 31.815 -17.243 -23.150 1.00 81.69 291 VAL A O 1
ATOM 2080 N N . GLY A 1 292 ? 29.633 -17.831 -23.217 1.00 79.12 292 GLY A N 1
ATOM 2081 C CA . GLY A 1 292 ? 29.538 -18.327 -21.841 1.00 79.12 292 GLY A CA 1
ATOM 2082 C C . GLY A 1 292 ? 29.516 -17.230 -20.775 1.00 79.12 292 GLY A C 1
ATOM 2083 O O . GLY A 1 292 ? 29.703 -17.535 -19.602 1.00 79.12 292 GLY A O 1
ATOM 2084 N N . ASP A 1 293 ? 29.329 -15.973 -21.181 1.00 79.62 293 ASP A N 1
ATOM 2085 C CA . ASP A 1 293 ? 29.258 -14.815 -20.292 1.00 79.62 293 ASP A CA 1
ATOM 2086 C C . ASP A 1 293 ? 27.840 -14.216 -20.284 1.00 79.62 293 ASP A C 1
ATOM 2088 O O . ASP A 1 293 ? 27.018 -14.482 -21.172 1.00 79.62 293 ASP A O 1
ATOM 2092 N N . MET A 1 294 ? 27.561 -13.389 -19.279 1.00 76.56 294 MET A N 1
ATOM 2093 C CA . MET A 1 294 ? 26.277 -12.727 -19.062 1.00 76.56 294 MET A CA 1
ATOM 2094 C C . MET A 1 294 ? 26.464 -11.211 -18.979 1.00 76.56 294 MET A C 1
ATOM 2096 O O . MET A 1 294 ? 27.353 -10.711 -18.290 1.00 76.56 294 MET A O 1
ATOM 2100 N N . ALA A 1 295 ? 25.596 -10.467 -19.660 1.00 75.56 295 ALA A N 1
ATOM 2101 C CA . ALA A 1 295 ? 25.485 -9.023 -19.511 1.00 75.56 295 ALA A CA 1
ATOM 2102 C C . ALA A 1 295 ? 24.236 -8.677 -18.697 1.00 75.56 295 ALA A C 1
ATOM 2104 O O . ALA A 1 295 ? 23.129 -9.062 -19.073 1.00 75.56 295 ALA A O 1
ATOM 2105 N N . GLN A 1 296 ? 24.413 -7.914 -17.620 1.00 76.44 296 GLN A N 1
ATOM 2106 C CA . GLN A 1 296 ? 23.311 -7.320 -16.870 1.00 76.44 296 GLN A CA 1
ATOM 2107 C C . GLN A 1 296 ? 23.045 -5.910 -17.409 1.00 76.44 296 GLN A C 1
ATOM 2109 O O . GLN A 1 296 ? 23.870 -5.005 -17.263 1.00 76.44 296 GLN A O 1
ATOM 2114 N N . ILE A 1 297 ? 21.903 -5.740 -18.071 1.00 75.00 297 ILE A N 1
ATOM 2115 C CA . ILE A 1 297 ? 21.495 -4.508 -18.748 1.00 75.00 297 ILE A CA 1
ATOM 2116 C C . ILE A 1 297 ? 20.388 -3.844 -17.931 1.00 75.00 297 ILE A C 1
ATOM 2118 O O . ILE A 1 297 ? 19.269 -4.352 -17.872 1.00 75.00 297 ILE A O 1
ATOM 2122 N N . THR A 1 298 ? 20.658 -2.679 -17.349 1.00 75.00 298 THR A N 1
ATOM 2123 C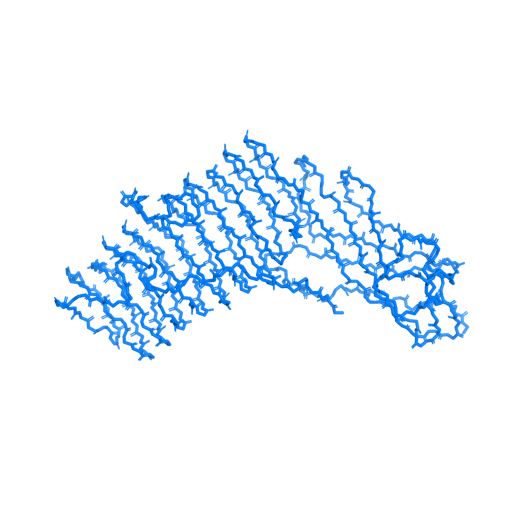 CA . THR A 1 298 ? 19.613 -1.805 -16.812 1.00 75.00 298 THR A CA 1
ATOM 2124 C C . THR A 1 298 ? 19.048 -0.956 -17.948 1.00 75.00 298 THR A C 1
ATOM 2126 O O . THR A 1 298 ? 19.756 -0.160 -18.565 1.00 75.00 298 THR A O 1
ATOM 2129 N N . MET A 1 299 ? 17.760 -1.106 -18.218 1.00 74.06 299 MET A N 1
ATOM 2130 C CA . MET A 1 299 ? 16.985 -0.243 -19.106 1.00 74.06 299 MET A CA 1
ATOM 2131 C C . MET A 1 299 ? 16.330 0.853 -18.271 1.00 74.06 299 MET A C 1
ATOM 2133 O O . MET A 1 299 ? 15.904 0.580 -17.153 1.00 74.06 299 MET A O 1
ATOM 2137 N N . GLY A 1 300 ? 16.214 2.063 -18.806 1.00 74.62 300 GLY A N 1
ATOM 2138 C CA . GLY A 1 300 ? 15.563 3.198 -18.162 1.00 74.62 300 GLY A CA 1
ATOM 2139 C C . GLY A 1 300 ? 14.661 3.960 -19.130 1.00 74.62 300 GLY A C 1
ATOM 2140 O O . GLY A 1 300 ? 14.917 4.029 -20.330 1.00 74.62 300 GLY A O 1
ATOM 2141 N N . TRP A 1 301 ? 13.577 4.535 -18.626 1.00 73.88 301 TRP A N 1
ATOM 2142 C CA . TRP A 1 301 ? 12.656 5.360 -19.401 1.00 73.88 301 TRP A CA 1
ATOM 2143 C C . TRP A 1 301 ? 11.975 6.398 -18.510 1.00 73.88 301 TRP A C 1
ATOM 2145 O O . TRP A 1 301 ? 11.903 6.256 -17.292 1.00 73.88 301 TRP A O 1
ATOM 2155 N N . THR A 1 302 ? 11.432 7.443 -19.126 1.00 72.88 302 THR A N 1
ATOM 2156 C CA . THR A 1 302 ? 10.569 8.409 -18.440 1.00 72.88 302 THR A CA 1
ATOM 2157 C C . THR A 1 302 ? 9.139 8.202 -18.930 1.00 72.88 302 THR A C 1
ATOM 2159 O O . THR A 1 302 ? 8.884 8.386 -20.130 1.00 72.88 302 THR A O 1
ATOM 2162 N N . PRO A 1 303 ? 8.204 7.804 -18.048 1.00 65.44 303 PRO A N 1
ATOM 2163 C CA . PRO A 1 303 ? 6.788 7.776 -18.374 1.00 65.44 303 PRO A CA 1
ATOM 2164 C C . PRO A 1 303 ? 6.311 9.129 -18.929 1.00 65.44 303 PRO A C 1
ATOM 2166 O O . PRO A 1 303 ? 6.813 10.179 -18.522 1.00 65.44 303 PRO A O 1
ATOM 2169 N N . PRO A 1 304 ? 5.361 9.143 -19.874 1.00 58.88 304 PRO A N 1
ATOM 2170 C CA . PRO A 1 304 ? 4.817 10.379 -20.401 1.00 58.88 304 PRO A CA 1
ATOM 2171 C C . PRO A 1 304 ? 4.099 11.190 -19.315 1.00 58.88 304 PRO A C 1
ATOM 2173 O O . PRO A 1 304 ? 3.448 10.641 -18.429 1.00 58.88 304 PRO A O 1
ATOM 2176 N N . ALA A 1 305 ? 4.162 12.517 -19.435 1.00 53.25 305 ALA A N 1
ATOM 2177 C CA . ALA A 1 305 ? 3.531 13.436 -18.488 1.00 53.25 305 ALA A CA 1
ATOM 2178 C C . ALA A 1 305 ? 1.992 13.504 -18.603 1.00 53.25 305 ALA A C 1
ATOM 2180 O O . ALA A 1 305 ? 1.337 14.002 -17.690 1.00 53.25 305 ALA A O 1
ATOM 2181 N N . SER A 1 306 ? 1.406 13.050 -19.718 1.00 51.41 306 SER A N 1
ATOM 2182 C CA . SER A 1 306 ? -0.030 13.164 -20.005 1.00 51.41 306 SER A CA 1
ATOM 2183 C C . SER A 1 306 ? -0.772 11.824 -19.967 1.00 51.41 306 SER A C 1
ATOM 2185 O O . SER A 1 306 ? -0.193 10.746 -20.090 1.00 51.41 306 SER A O 1
ATOM 2187 N N . SER A 1 307 ? -2.091 11.911 -19.775 1.00 51.66 307 SER A N 1
ATOM 2188 C CA . SER A 1 307 ? -3.042 10.801 -19.729 1.00 51.66 307 SER A CA 1
ATOM 2189 C C . SER A 1 307 ? -3.070 10.017 -21.043 1.00 51.66 307 SER A C 1
ATOM 2191 O O . SER A 1 307 ? -3.773 10.366 -21.989 1.00 51.66 307 SER A O 1
ATOM 2193 N N . PHE A 1 308 ? -2.328 8.916 -21.102 1.00 50.84 308 PHE A N 1
ATOM 2194 C CA . PHE A 1 308 ? -2.457 7.953 -22.191 1.00 50.84 308 PHE A CA 1
ATOM 2195 C C . PHE A 1 308 ? -3.391 6.809 -21.814 1.00 50.84 308 PHE A C 1
ATOM 2197 O O . PHE A 1 308 ? -3.438 6.429 -20.640 1.00 50.84 308 PHE A O 1
ATOM 2204 N N . PRO A 1 309 ? -4.111 6.236 -22.798 1.00 43.47 309 PRO A N 1
ATOM 2205 C CA . PRO A 1 309 ? -4.940 5.088 -22.546 1.00 43.47 309 PRO A CA 1
ATOM 2206 C C . PRO A 1 309 ? -4.181 3.887 -22.007 1.00 43.47 309 PRO A C 1
ATOM 2208 O O . PRO A 1 309 ? -3.464 3.203 -22.730 1.00 43.47 309 PRO A O 1
ATOM 2211 N N . LEU A 1 310 ? -4.390 3.624 -20.713 1.00 43.19 310 LEU A N 1
ATOM 2212 C CA . LEU A 1 310 ? -4.321 2.287 -20.154 1.00 43.19 310 LEU A CA 1
ATOM 2213 C C . LEU A 1 310 ? -5.271 1.355 -20.934 1.00 43.19 310 LEU A C 1
ATOM 2215 O O . LEU A 1 310 ? -6.337 1.784 -21.386 1.00 43.19 310 LEU A O 1
ATOM 2219 N N . PRO A 1 311 ? -4.900 0.073 -21.052 1.00 45.94 311 PRO A N 1
ATOM 2220 C CA . PRO A 1 311 ? -3.897 -0.563 -20.207 1.00 45.94 311 PRO A CA 1
ATOM 2221 C C . PRO A 1 311 ? -2.451 -0.479 -20.719 1.00 45.94 311 PRO A C 1
ATOM 2223 O O . PRO A 1 311 ? -2.085 -1.079 -21.726 1.00 45.94 311 PRO A O 1
ATOM 2226 N N . TRP A 1 312 ? -1.595 0.157 -19.913 1.00 54.47 312 TRP A N 1
ATOM 2227 C CA . TRP A 1 312 ? -0.182 -0.180 -19.767 1.00 54.47 312 TRP A CA 1
ATOM 2228 C C . TRP A 1 312 ? -0.127 -1.543 -19.095 1.00 54.47 312 TRP A C 1
ATOM 2230 O O . TRP A 1 312 ? 0.148 -1.656 -17.908 1.00 54.47 312 TRP A O 1
ATOM 2240 N N . ASN A 1 313 ? -0.469 -2.592 -19.831 1.00 54.03 313 ASN A N 1
ATOM 2241 C CA . ASN A 1 313 ? -0.288 -3.933 -19.304 1.00 54.03 313 ASN A CA 1
ATOM 2242 C C . ASN A 1 313 ? 1.181 -4.323 -19.353 1.00 54.03 313 ASN A C 1
ATOM 2244 O O . ASN A 1 313 ? 1.557 -5.192 -18.581 1.00 54.03 313 ASN A O 1
ATOM 2248 N N . TYR A 1 314 ? 1.991 -3.715 -20.232 1.00 62.44 314 TYR A N 1
ATOM 2249 C CA . TYR A 1 314 ? 3.400 -4.051 -20.361 1.00 62.44 314 TYR A CA 1
ATOM 2250 C C . TYR A 1 314 ? 4.265 -2.992 -21.065 1.00 62.44 314 TYR A C 1
ATOM 2252 O O . TYR A 1 314 ? 3.762 -2.175 -21.832 1.00 62.44 314 TYR A O 1
ATOM 2260 N N . ILE A 1 315 ? 5.582 -3.083 -20.869 1.00 67.06 315 ILE A N 1
ATOM 2261 C CA . ILE A 1 315 ? 6.620 -2.575 -21.778 1.00 67.06 315 ILE A CA 1
ATOM 2262 C C . ILE A 1 315 ? 7.141 -3.728 -22.615 1.00 67.06 315 ILE A C 1
ATOM 2264 O O . ILE A 1 315 ? 7.426 -4.785 -22.064 1.00 67.06 315 ILE A O 1
ATOM 2268 N N . TYR A 1 316 ? 7.306 -3.522 -23.920 1.00 72.69 316 TYR A N 1
ATOM 2269 C CA . TYR A 1 316 ? 8.011 -4.465 -24.783 1.00 72.69 316 TYR A CA 1
ATOM 2270 C C . TYR A 1 316 ? 9.359 -3.886 -25.205 1.00 72.69 316 TYR A C 1
ATOM 2272 O O . TYR A 1 316 ? 9.413 -2.765 -25.720 1.00 72.69 316 TYR A O 1
ATOM 2280 N N . PHE A 1 317 ? 10.430 -4.643 -24.991 1.00 74.44 317 PHE A N 1
ATOM 2281 C CA . PHE A 1 317 ? 11.793 -4.266 -25.352 1.00 74.44 317 PHE A CA 1
ATOM 2282 C C . PHE A 1 317 ? 12.393 -5.266 -26.340 1.00 74.44 317 PHE A C 1
ATOM 2284 O O . PHE A 1 317 ? 12.042 -6.441 -26.327 1.00 74.44 317 PHE A O 1
ATOM 2291 N N . ILE A 1 318 ? 13.300 -4.790 -27.196 1.00 77.06 318 ILE A N 1
ATOM 2292 C CA . ILE A 1 318 ? 14.022 -5.597 -28.185 1.00 77.06 318 ILE A CA 1
ATOM 2293 C C . ILE A 1 318 ? 15.482 -5.152 -28.232 1.00 77.06 318 ILE A C 1
ATOM 2295 O O . ILE A 1 318 ? 15.759 -3.982 -28.486 1.00 77.06 318 ILE A O 1
ATOM 2299 N N . PHE A 1 319 ? 16.412 -6.087 -28.097 1.00 77.94 319 PHE A N 1
ATOM 2300 C CA . PHE A 1 319 ? 17.823 -5.927 -28.426 1.00 77.94 319 PHE A CA 1
ATOM 2301 C C . PHE A 1 319 ? 18.114 -6.594 -29.766 1.00 77.94 319 PHE A C 1
ATOM 2303 O O . PHE A 1 319 ? 17.907 -7.793 -29.925 1.00 77.94 319 PHE A O 1
ATOM 2310 N N . VAL A 1 320 ? 18.620 -5.833 -30.734 1.00 77.88 320 VAL A N 1
ATOM 2311 C CA . VAL A 1 320 ? 18.992 -6.343 -32.059 1.00 77.88 320 VAL A CA 1
ATOM 2312 C C . VAL A 1 320 ? 20.493 -6.564 -32.111 1.00 77.88 320 VAL A C 1
ATOM 2314 O O . VAL A 1 320 ? 21.289 -5.668 -31.822 1.00 77.88 320 VAL A O 1
ATOM 2317 N N . SER A 1 321 ? 20.884 -7.775 -32.486 1.00 78.31 321 SER A N 1
ATOM 2318 C CA . SER A 1 321 ? 22.278 -8.172 -32.635 1.00 78.31 321 SER A CA 1
ATOM 2319 C C . SER A 1 321 ? 22.863 -7.780 -33.995 1.00 78.31 321 SER A C 1
ATOM 2321 O O . SER A 1 321 ? 22.151 -7.627 -34.987 1.00 78.31 321 SER A O 1
ATOM 2323 N N . SER A 1 322 ? 24.192 -7.719 -34.077 1.00 72.81 322 SER A N 1
ATOM 2324 C CA . SER A 1 322 ? 24.950 -7.532 -35.321 1.00 72.81 322 SER A CA 1
ATOM 2325 C C . SER A 1 322 ? 24.747 -8.645 -36.357 1.00 72.81 322 SER A C 1
ATOM 2327 O O . SER A 1 322 ? 25.186 -8.495 -37.491 1.00 72.81 322 SER A O 1
ATOM 2329 N N . HIS A 1 323 ? 24.110 -9.757 -35.977 1.00 73.94 323 HIS A N 1
ATOM 2330 C CA . HIS A 1 323 ? 23.802 -10.895 -36.847 1.00 73.94 323 HIS A CA 1
ATOM 2331 C C . HIS A 1 323 ? 22.340 -10.893 -37.325 1.00 73.94 323 HIS A C 1
ATOM 2333 O O . HIS A 1 323 ? 21.856 -11.915 -37.796 1.00 73.94 323 HIS A O 1
ATOM 2339 N N . ALA A 1 324 ? 21.628 -9.767 -37.181 1.00 66.12 324 ALA A N 1
ATOM 2340 C CA . ALA A 1 324 ? 20.203 -9.621 -37.504 1.00 66.12 324 ALA A CA 1
ATOM 2341 C C . ALA A 1 324 ? 19.255 -10.543 -36.704 1.00 66.12 324 ALA A C 1
ATOM 2343 O O . ALA A 1 324 ? 18.091 -10.702 -37.062 1.00 66.12 324 ALA A O 1
ATOM 2344 N N . ASN A 1 325 ? 19.730 -11.091 -35.583 1.00 67.31 325 ASN A N 1
ATOM 2345 C CA . ASN A 1 325 ? 18.902 -11.760 -34.578 1.00 67.31 325 ASN A CA 1
ATOM 2346 C C . ASN A 1 325 ? 18.453 -10.765 -33.509 1.00 67.31 325 ASN A C 1
ATOM 2348 O O . ASN A 1 325 ? 19.089 -9.718 -33.354 1.00 67.31 325 ASN A O 1
ATOM 2352 N N . PHE A 1 326 ? 17.436 -11.112 -32.726 1.00 69.62 326 PHE A N 1
ATOM 2353 C CA . PHE A 1 326 ? 16.949 -10.269 -31.641 1.00 69.62 326 PHE A CA 1
ATOM 2354 C C . PHE A 1 326 ? 16.693 -11.058 -30.356 1.00 69.62 326 PHE A C 1
ATOM 2356 O O . PHE A 1 326 ? 16.391 -12.246 -30.402 1.00 69.62 326 PHE A O 1
ATOM 2363 N N . VAL A 1 327 ? 16.824 -10.369 -29.225 1.00 72.25 327 VAL A N 1
ATOM 2364 C CA . VAL A 1 327 ? 16.319 -10.793 -27.915 1.00 72.25 327 VAL A CA 1
ATOM 2365 C C . VAL A 1 327 ? 15.237 -9.804 -27.532 1.00 72.25 327 VAL A C 1
ATOM 2367 O O . VAL A 1 327 ? 15.493 -8.603 -27.513 1.00 72.25 327 VAL A O 1
ATOM 2370 N N . ASP A 1 328 ? 14.039 -10.280 -27.246 1.00 71.81 328 ASP A N 1
ATOM 2371 C CA . ASP A 1 328 ? 12.906 -9.450 -26.873 1.00 71.81 328 ASP A CA 1
ATOM 2372 C C . ASP A 1 328 ? 12.320 -9.867 -25.522 1.00 71.81 328 ASP A C 1
ATOM 2374 O O . ASP A 1 328 ? 12.662 -10.900 -24.940 1.00 71.81 328 ASP A O 1
ATOM 2378 N N . GLY A 1 329 ? 11.455 -9.021 -24.976 1.00 67.88 329 GLY A N 1
ATOM 2379 C CA . GLY A 1 329 ? 10.781 -9.339 -23.733 1.00 67.88 329 GLY A CA 1
ATOM 2380 C C . GLY A 1 329 ? 9.706 -8.341 -23.354 1.00 67.88 329 GLY A C 1
ATOM 2381 O O . GLY A 1 329 ? 9.616 -7.236 -23.889 1.00 67.88 329 GLY A O 1
ATOM 2382 N N . TYR A 1 330 ? 8.884 -8.766 -22.399 1.00 68.44 330 TYR A N 1
ATOM 2383 C CA . TYR A 1 330 ? 7.766 -8.003 -21.865 1.00 68.44 330 TYR A CA 1
ATOM 2384 C C . TYR A 1 330 ? 7.951 -7.772 -20.362 1.00 68.44 330 TYR A C 1
ATOM 2386 O O . TYR A 1 330 ? 8.220 -8.719 -19.621 1.00 68.44 330 TYR A O 1
ATOM 2394 N N . LEU A 1 331 ? 7.753 -6.538 -19.906 1.00 65.50 331 LEU A N 1
ATOM 2395 C CA . LEU A 1 331 ? 7.634 -6.170 -18.495 1.00 65.50 331 LEU A CA 1
ATOM 2396 C C . LEU A 1 331 ? 6.178 -5.823 -18.214 1.00 65.50 331 LEU A C 1
ATOM 2398 O O . LEU A 1 331 ? 5.741 -4.770 -18.657 1.00 65.50 331 LEU A O 1
ATOM 2402 N N . TYR A 1 332 ? 5.440 -6.677 -17.506 1.00 62.97 332 TYR A N 1
ATOM 2403 C CA . TYR A 1 332 ? 4.023 -6.440 -17.223 1.00 62.97 332 TYR A CA 1
ATOM 2404 C C . TYR A 1 332 ? 3.805 -5.591 -15.963 1.00 62.97 332 TYR A C 1
ATOM 2406 O O . TYR A 1 332 ? 4.469 -5.802 -14.950 1.00 62.97 332 TYR A O 1
ATOM 2414 N N . PHE A 1 333 ? 2.832 -4.678 -16.009 1.00 57.31 333 PHE A N 1
ATOM 2415 C CA . PHE A 1 333 ? 2.391 -3.882 -14.862 1.00 57.31 333 PHE A CA 1
ATOM 2416 C C . PHE A 1 333 ? 1.049 -4.431 -14.348 1.00 57.31 333 PHE A C 1
ATOM 2418 O O . PHE A 1 333 ? -0.003 -4.120 -14.902 1.00 57.31 333 PHE A O 1
ATOM 2425 N N . SER A 1 334 ? 1.058 -5.277 -13.315 1.00 48.56 334 SER A N 1
ATOM 2426 C CA . SER A 1 334 ? -0.164 -5.822 -12.692 1.00 48.56 334 SER A CA 1
ATOM 2427 C C . SER A 1 334 ? -0.334 -5.387 -11.233 1.00 48.56 334 SER A C 1
ATOM 2429 O O . SER A 1 334 ? 0.612 -4.919 -10.601 1.00 48.56 334 SER A O 1
ATOM 2431 N N . VAL A 1 335 ? -1.558 -5.543 -10.698 1.00 41.00 335 VAL A N 1
ATOM 2432 C CA . VAL A 1 335 ? -1.859 -5.412 -9.259 1.00 41.00 335 VAL A CA 1
ATOM 2433 C C . VAL A 1 335 ? -1.042 -6.452 -8.516 1.00 41.00 335 VAL A C 1
ATOM 2435 O O . VAL A 1 335 ? -1.250 -7.652 -8.692 1.00 41.00 335 VAL A O 1
ATOM 2438 N N . GLY A 1 336 ? -0.068 -5.970 -7.752 1.00 38.28 336 GLY A N 1
ATOM 2439 C CA . GLY A 1 336 ? 1.111 -6.769 -7.510 1.00 38.28 336 GLY A CA 1
ATOM 2440 C C . GLY A 1 336 ? 1.856 -6.971 -8.831 1.00 38.28 336 GLY A C 1
ATOM 2441 O O . GLY A 1 336 ? 1.490 -7.822 -9.638 1.00 38.28 336 GLY A O 1
ATOM 2442 N N . LEU A 1 337 ? 2.957 -6.244 -9.030 1.00 36.41 337 LEU A N 1
ATOM 2443 C CA . LEU A 1 337 ? 4.163 -6.725 -9.735 1.00 36.41 337 LEU A CA 1
ATOM 2444 C C . LEU A 1 337 ? 4.644 -8.133 -9.284 1.00 36.41 337 LEU A C 1
ATOM 2446 O O . LEU A 1 337 ? 5.830 -8.375 -9.099 1.00 36.41 337 LEU A O 1
ATOM 2450 N N . GLY A 1 338 ? 3.757 -9.105 -9.066 1.00 33.53 338 GLY A N 1
ATOM 2451 C CA . GLY A 1 338 ? 4.095 -10.413 -9.562 1.00 33.53 338 GLY A CA 1
ATOM 2452 C C . GLY A 1 338 ? 4.349 -10.162 -11.033 1.00 33.53 338 GLY A C 1
ATOM 2453 O O . GLY A 1 338 ? 3.443 -9.741 -11.734 1.00 33.53 338 GLY A O 1
ATOM 2454 N N . LEU A 1 339 ? 5.591 -10.324 -11.469 1.00 34.06 339 LEU A N 1
ATOM 2455 C CA . LEU A 1 339 ? 5.868 -10.860 -12.787 1.00 34.06 339 LEU A CA 1
ATOM 2456 C C . LEU A 1 339 ? 5.038 -12.157 -12.837 1.00 34.06 339 LEU A C 1
ATOM 2458 O O . LEU A 1 339 ? 5.537 -13.175 -12.354 1.00 34.06 339 LEU A O 1
ATOM 2462 N N . PRO A 1 340 ? 3.762 -12.186 -13.300 1.00 34.56 340 PRO A N 1
ATOM 2463 C CA . PRO A 1 340 ? 2.960 -13.412 -13.222 1.00 34.56 340 PRO A CA 1
ATOM 2464 C C . PRO A 1 340 ? 3.568 -14.474 -14.141 1.00 34.56 340 PRO A C 1
ATOM 2466 O O . PRO A 1 340 ? 3.229 -15.650 -14.099 1.00 34.56 340 PRO A O 1
ATOM 2469 N N . MET A 1 341 ? 4.520 -14.043 -14.956 1.00 31.72 341 MET A N 1
ATOM 2470 C CA . MET A 1 341 ? 5.566 -14.823 -15.548 1.00 31.72 341 MET A CA 1
ATOM 2471 C C . MET A 1 341 ? 6.810 -13.948 -15.391 1.00 31.72 341 MET A C 1
ATOM 2473 O O . MET A 1 341 ? 6.723 -12.747 -15.670 1.00 31.72 341 MET A O 1
ATOM 2477 N N . GLN A 1 342 ? 7.966 -14.521 -15.019 1.00 35.00 342 GLN A N 1
ATOM 2478 C CA . GLN A 1 342 ? 9.236 -14.013 -15.557 1.00 35.00 342 GLN A CA 1
ATOM 2479 C C . GLN A 1 342 ? 8.943 -13.559 -16.981 1.00 35.00 342 GLN A C 1
ATOM 2481 O O . GLN A 1 342 ? 8.222 -14.291 -17.676 1.00 35.00 342 GLN A O 1
ATOM 2486 N N . SER A 1 343 ? 9.412 -12.369 -17.373 1.00 35.47 343 SER A N 1
ATOM 2487 C CA . SER A 1 343 ? 9.454 -11.996 -18.782 1.00 35.47 343 SER A CA 1
ATOM 2488 C C . SER A 1 343 ? 9.693 -13.287 -19.550 1.00 35.47 343 SER A C 1
ATOM 2490 O O . SER A 1 343 ? 10.681 -13.988 -19.307 1.00 35.47 343 SER A O 1
ATOM 2492 N N . ARG A 1 344 ? 8.714 -13.720 -20.355 1.00 35.44 344 ARG A N 1
ATOM 2493 C CA . ARG A 1 344 ? 9.049 -14.723 -21.346 1.00 35.44 344 ARG A CA 1
ATOM 2494 C C . ARG A 1 344 ? 10.033 -13.952 -22.209 1.00 35.44 344 ARG A C 1
ATOM 2496 O O . ARG A 1 344 ? 9.622 -13.207 -23.087 1.00 35.44 344 ARG A O 1
ATOM 2503 N N . LEU A 1 345 ? 11.322 -14.084 -21.898 1.00 36.47 345 LEU A N 1
ATOM 2504 C CA . LEU A 1 345 ? 12.290 -14.359 -22.928 1.00 36.47 345 LEU A CA 1
ATOM 2505 C C . LEU A 1 345 ? 11.631 -15.528 -23.649 1.00 36.47 345 LEU A C 1
ATOM 2507 O O . LEU A 1 345 ? 11.683 -16.673 -23.189 1.00 36.47 345 LEU A O 1
ATOM 2511 N N . GLU A 1 346 ? 10.858 -15.237 -24.698 1.00 36.69 346 GLU A N 1
ATOM 2512 C CA . GLU A 1 346 ? 10.718 -16.244 -25.722 1.00 36.69 346 GLU A CA 1
ATOM 2513 C C . GLU A 1 346 ? 12.166 -16.462 -26.140 1.00 36.69 346 GLU A C 1
ATOM 2515 O O . GLU A 1 346 ? 12.736 -15.670 -26.879 1.00 36.69 346 GLU A O 1
ATOM 2520 N N . ASN A 1 347 ? 12.798 -17.485 -25.557 1.00 34.97 347 ASN A N 1
ATOM 2521 C CA . ASN A 1 347 ? 14.066 -18.022 -26.003 1.00 34.97 347 ASN A CA 1
ATOM 2522 C C . ASN A 1 347 ? 13.806 -18.558 -27.411 1.00 34.97 347 ASN A C 1
ATOM 2524 O O . ASN A 1 347 ? 13.738 -19.762 -27.650 1.00 34.97 347 ASN A O 1
ATOM 2528 N N . ARG A 1 348 ? 13.624 -17.662 -28.377 1.00 37.53 348 ARG A N 1
ATOM 2529 C CA . ARG A 1 348 ? 13.852 -17.965 -29.772 1.00 37.53 348 ARG A CA 1
ATOM 2530 C C . ARG A 1 348 ? 15.345 -17.840 -29.938 1.00 37.53 348 ARG A C 1
ATOM 2532 O O . ARG A 1 348 ? 15.865 -16.801 -30.317 1.00 37.53 348 ARG A O 1
ATOM 2539 N N . ILE A 1 349 ? 15.978 -18.933 -29.506 1.00 36.12 349 ILE A N 1
ATOM 2540 C CA . ILE A 1 349 ? 17.211 -19.519 -30.017 1.00 36.12 349 ILE A CA 1
ATOM 2541 C C . ILE A 1 349 ? 17.905 -18.531 -30.940 1.00 36.12 349 ILE A C 1
ATOM 2543 O O . ILE A 1 349 ? 17.474 -18.410 -32.082 1.00 36.12 349 ILE A O 1
ATOM 2547 N N . CYS A 1 350 ? 18.945 -17.851 -30.448 1.00 36.62 350 CYS A N 1
ATOM 2548 C CA . CYS A 1 350 ? 19.874 -17.119 -31.297 1.00 36.62 350 CYS A CA 1
ATOM 2549 C C . CYS A 1 350 ? 20.299 -18.045 -32.447 1.00 36.62 350 CYS A C 1
ATOM 2551 O O . CYS A 1 350 ? 21.023 -19.013 -32.201 1.00 36.62 350 CYS A O 1
ATOM 2553 N N . PRO A 1 351 ? 19.883 -17.782 -33.697 1.00 33.91 351 PRO A N 1
ATOM 2554 C CA . PRO A 1 351 ? 20.545 -18.369 -34.848 1.00 33.91 351 PRO A CA 1
ATOM 2555 C C . PRO A 1 351 ? 22.028 -17.931 -34.842 1.00 33.91 351 PRO A C 1
ATOM 2557 O O . PRO A 1 351 ? 22.368 -16.881 -34.292 1.00 33.91 351 PRO A O 1
ATOM 2560 N N . PRO A 1 352 ? 22.933 -18.688 -35.469 1.00 35.59 352 PRO A N 1
ATOM 2561 C CA . PRO A 1 352 ? 22.677 -19.289 -36.762 1.00 35.59 352 PRO A CA 1
ATOM 2562 C C . PRO A 1 352 ? 22.147 -20.713 -36.637 1.00 35.59 352 PRO A C 1
ATOM 2564 O O . PRO A 1 352 ? 22.714 -21.541 -35.932 1.00 35.59 352 PRO A O 1
ATOM 2567 N N . CYS A 1 353 ? 21.089 -21.005 -37.394 1.00 31.08 353 CYS A N 1
ATOM 2568 C CA . CYS A 1 353 ? 20.879 -22.355 -37.882 1.00 31.08 353 CYS A CA 1
ATOM 2569 C C . CYS A 1 353 ? 22.150 -22.783 -38.624 1.00 31.08 353 CYS A C 1
ATOM 2571 O O . CYS A 1 353 ? 22.463 -22.203 -39.666 1.00 31.08 353 CYS A O 1
ATOM 2573 N N . TRP A 1 354 ? 22.837 -23.776 -38.071 1.00 33.38 354 TRP A N 1
ATOM 2574 C CA . TRP A 1 354 ? 23.401 -24.891 -38.822 1.00 33.38 354 TRP A CA 1
ATOM 2575 C C . TRP A 1 354 ? 22.952 -26.171 -38.135 1.00 33.38 354 TRP A C 1
ATOM 2577 O O . TRP A 1 354 ? 23.210 -26.292 -36.916 1.00 33.38 354 TRP A O 1
#

pLDDT: mean 77.22, std 18.32, range [28.39, 98.75]

Radius of gyration: 24.02 Å; chains: 1; bounding box: 60×46×72 Å

Foldseek 3Di:
DWDFDQDPFDDQDAQCLPPCGQDDDPPEDAAQEEDADEDEEEYEPDALGEYEYEPPYEYEEYHYDAQYYYAYACYEHCEEYHAHNYAEYHAHQYEYQAAYEAGNHQYYHAENYEFNVVLPFQRDDPPTGHRYEHEDAHAYEHELYEYNTEYAYTAYCEEEAYQYEEAEEDEDEHAAEYEHENYEYCAYHYEDHYAYEYELYEHVAEYEAYPRYAYDYANYHHNHYYHDFHKHKTKDKDAAQDDAKWWFADKDKDDADFPDDKWKKWQDDDCVQQVNDPDNIHGDGTGIHGHGGMTIMMIMTGHDPDHDDDPPQWIKMWTAIPVRDIFIWIQGDDRPPPPVDDTPSVCPDDDDDD

Secondary structure (DSSP, 8-state):
-----------PPPGGGSTT-SSPPSSEEE-SSEE-S---SEEEE-TT-EEEEETT-EES-EEE-TT-EEEEES-EESS-EEEES-SEEEEES-EE-S-EEEES-SEEEEES-EE-TT------STTS-EEEEEESSSEEEEES-EESSEEEEEEEEEEEEES-EEEEEEEEEEEEEEEEES-EEEEEEE-S-SEEEEES-EESS-EEEPTT-EEEEES-EESS-EES--BEEEEEEEE--SSS-EEEEEEEEES---SS--EEEEESS-GGGGTT---SEE-SSPEEE-TT-EEEEEEEE---SS---S---EEEEEEEETTS-EEEEEEE--SS---SSS------------